Protein AF-A8U454-F1 (afdb_monomer_lite)

Sequence (208 aa):
MWKKLSIVLAIGISLIGCKADELEISMKTSDLLSVRNGGNEVAEFEAVFSMVGELDNESRALVDALENILLKYVYIDDFEIKTTDMGFEVTIEGEIPVIATGKSDAAYFISLEPSDVIDGTTQVQVKTGQKFEQMNSEMTALNFMLAPDAFHPTRFRLRGNNDIEVLAPAVQVDGRDYLMWRGRVGDRLSLSFSGGVYDRTGAGFFFR

Structure (mmCIF, N/CA/C/O backbone):
data_AF-A8U454-F1
#
_entry.id   AF-A8U454-F1
#
loop_
_atom_site.group_PDB
_atom_site.id
_atom_site.type_symbol
_atom_site.label_atom_id
_atom_site.label_alt_id
_atom_site.label_comp_id
_atom_site.label_asym_id
_atom_site.label_entity_id
_atom_site.label_seq_id
_atom_site.pdbx_PDB_ins_code
_atom_site.Cartn_x
_atom_site.Cartn_y
_atom_site.Cartn_z
_atom_site.occupancy
_atom_site.B_iso_or_equiv
_atom_site.auth_seq_id
_atom_site.auth_comp_id
_atom_site.auth_asym_id
_atom_site.auth_atom_id
_atom_site.pdbx_PDB_model_num
ATOM 1 N N . MET A 1 1 ? 2.271 -31.476 -53.058 1.00 35.16 1 MET A N 1
ATOM 2 C CA . MET A 1 1 ? 3.503 -30.716 -52.745 1.00 35.16 1 MET A CA 1
ATOM 3 C C . MET A 1 1 ? 3.189 -29.727 -51.642 1.00 35.16 1 MET A C 1
ATOM 5 O O . MET A 1 1 ? 2.536 -28.723 -51.875 1.00 35.16 1 MET A O 1
ATOM 9 N N . TRP A 1 2 ? 3.589 -30.085 -50.430 1.00 41.91 2 TRP A N 1
ATOM 10 C CA . TRP A 1 2 ? 3.396 -29.330 -49.198 1.00 41.91 2 TRP A CA 1
ATOM 11 C C . TRP A 1 2 ? 4.480 -28.249 -49.134 1.00 41.91 2 TRP A C 1
ATOM 13 O O . TRP A 1 2 ? 5.659 -28.597 -49.095 1.00 41.91 2 TRP A O 1
ATOM 23 N N . LYS A 1 3 ? 4.132 -26.958 -49.164 1.00 39.47 3 LYS A N 1
ATOM 24 C CA . LYS A 1 3 ? 5.091 -25.891 -48.838 1.00 39.47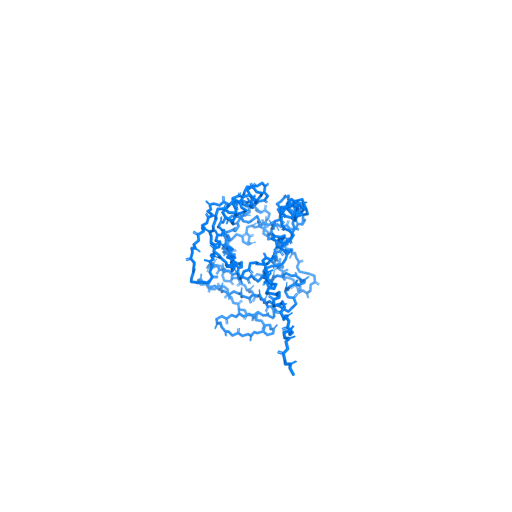 3 LYS A CA 1
ATOM 25 C C . LYS A 1 3 ? 4.434 -24.771 -48.029 1.00 39.47 3 LYS A C 1
ATOM 27 O O . LYS A 1 3 ? 3.793 -23.887 -48.574 1.00 39.47 3 LYS A O 1
ATOM 32 N N . LYS A 1 4 ? 4.706 -24.872 -46.724 1.00 41.69 4 LYS A N 1
ATOM 33 C CA . LYS A 1 4 ? 5.010 -23.804 -45.762 1.00 41.69 4 LYS A CA 1
ATOM 34 C C . LYS A 1 4 ? 3.899 -22.788 -45.483 1.00 41.69 4 LYS A C 1
ATOM 36 O O . LYS A 1 4 ? 3.925 -21.660 -45.956 1.00 41.69 4 LYS A O 1
ATOM 41 N N . LEU A 1 5 ? 2.994 -23.199 -44.596 1.00 43.94 5 LEU A N 1
ATOM 42 C CA . LEU A 1 5 ? 2.279 -22.291 -43.708 1.00 43.94 5 LEU A CA 1
ATOM 43 C C . LEU A 1 5 ? 3.309 -21.754 -42.695 1.00 43.94 5 LEU A C 1
ATOM 45 O O . LEU A 1 5 ? 3.678 -22.455 -41.754 1.00 43.94 5 LEU A O 1
ATOM 49 N N . SER A 1 6 ? 3.855 -20.563 -42.936 1.00 42.22 6 SER A N 1
ATOM 50 C CA . SER A 1 6 ? 4.676 -19.866 -41.943 1.00 42.22 6 SER A CA 1
ATOM 51 C C . SER A 1 6 ? 3.749 -19.338 -40.852 1.00 42.22 6 SER A C 1
ATOM 53 O O . SER A 1 6 ? 3.181 -18.258 -40.981 1.00 42.22 6 SER A O 1
ATOM 55 N N . ILE A 1 7 ? 3.560 -20.130 -39.797 1.00 43.00 7 ILE A N 1
ATOM 56 C CA . ILE A 1 7 ? 2.982 -19.658 -38.539 1.00 43.00 7 ILE A CA 1
ATOM 57 C C . ILE A 1 7 ? 4.050 -18.773 -37.897 1.00 43.00 7 ILE A C 1
ATOM 59 O O . ILE A 1 7 ? 5.014 -19.266 -37.316 1.00 43.00 7 ILE A O 1
ATOM 63 N N . VAL A 1 8 ? 3.911 -17.458 -38.060 1.00 44.69 8 VAL A N 1
ATOM 64 C CA . VAL A 1 8 ? 4.589 -16.487 -37.201 1.00 44.69 8 VAL A CA 1
ATOM 65 C C . VAL A 1 8 ? 3.899 -16.595 -35.846 1.00 44.69 8 VAL A C 1
ATOM 67 O O . VAL A 1 8 ? 2.817 -16.051 -35.642 1.00 44.69 8 VAL A O 1
ATOM 70 N N . LEU A 1 9 ? 4.486 -17.386 -34.949 1.00 42.56 9 LEU A N 1
ATOM 71 C CA . LEU A 1 9 ? 4.113 -17.408 -33.544 1.00 42.56 9 LEU A CA 1
ATOM 72 C C . LEU A 1 9 ? 4.600 -16.086 -32.943 1.00 42.56 9 LEU A C 1
ATOM 74 O O . LEU A 1 9 ? 5.742 -15.973 -32.508 1.00 42.56 9 LEU A O 1
ATOM 78 N N . ALA A 1 10 ? 3.750 -15.062 -32.988 1.00 45.66 10 ALA A N 1
ATOM 79 C CA . ALA A 1 10 ? 3.921 -13.881 -32.161 1.00 45.66 10 ALA A CA 1
ATOM 80 C C . ALA A 1 10 ? 3.696 -14.320 -30.709 1.00 45.66 10 ALA A C 1
ATOM 82 O O . ALA A 1 10 ? 2.563 -14.364 -30.231 1.00 45.66 10 ALA A O 1
ATOM 83 N N . ILE A 1 11 ? 4.773 -14.715 -30.029 1.00 42.34 11 ILE A N 1
ATOM 84 C CA . ILE A 1 11 ? 4.792 -14.784 -28.569 1.00 42.34 11 ILE A CA 1
ATOM 85 C C . ILE A 1 11 ? 4.723 -13.327 -28.115 1.00 42.34 11 ILE A C 1
ATOM 87 O O . ILE A 1 11 ? 5.737 -12.648 -27.987 1.00 42.34 11 ILE A O 1
ATOM 91 N N . GLY A 1 12 ? 3.501 -12.809 -27.993 1.00 43.03 12 GLY A N 1
ATOM 92 C CA . GLY A 1 12 ? 3.259 -11.556 -27.303 1.00 43.03 12 GLY A CA 1
ATOM 93 C C . GLY A 1 12 ? 3.664 -11.772 -25.856 1.00 43.03 12 GLY A C 1
ATOM 94 O O . GLY A 1 12 ? 2.991 -12.515 -25.139 1.00 43.03 12 GLY A O 1
ATOM 95 N N . ILE A 1 13 ? 4.783 -11.171 -25.456 1.00 43.84 13 ILE A N 1
ATOM 96 C CA . ILE A 1 13 ? 5.176 -11.061 -24.056 1.00 43.84 13 ILE A CA 1
ATOM 97 C C . ILE A 1 13 ? 4.044 -10.281 -23.388 1.00 43.84 13 ILE A C 1
ATOM 99 O O . ILE A 1 13 ? 3.936 -9.065 -23.512 1.00 43.84 13 ILE A O 1
ATOM 103 N N . SER A 1 14 ? 3.112 -11.007 -22.781 1.00 36.50 14 SER A N 1
ATOM 104 C CA . SER A 1 14 ? 2.010 -10.415 -22.038 1.00 36.50 14 SER A CA 1
ATOM 105 C C . SER A 1 14 ? 2.580 -10.078 -20.667 1.00 36.50 14 SER A C 1
ATOM 107 O O . SER A 1 14 ? 2.480 -10.883 -19.748 1.00 36.50 14 SER A O 1
ATOM 109 N N . LEU A 1 15 ? 3.286 -8.948 -20.560 1.00 43.59 15 LEU A N 1
ATOM 110 C CA . LEU A 1 15 ? 3.725 -8.419 -19.270 1.00 43.59 15 LEU A CA 1
ATOM 111 C C . LEU A 1 15 ? 2.466 -8.030 -18.495 1.00 43.59 15 LEU A C 1
ATOM 113 O O . LEU A 1 15 ? 1.769 -7.087 -18.864 1.00 43.59 15 LEU A O 1
ATOM 117 N N . ILE A 1 16 ? 2.167 -8.764 -17.426 1.00 50.41 16 ILE A N 1
ATOM 118 C CA . ILE A 1 16 ? 1.130 -8.421 -16.441 1.00 50.41 16 ILE A CA 1
ATOM 119 C C . ILE A 1 16 ? 1.740 -7.414 -15.437 1.00 50.41 16 ILE A C 1
ATOM 121 O O . ILE A 1 16 ? 1.576 -7.533 -14.234 1.00 50.41 16 ILE A O 1
ATOM 125 N N . GLY A 1 17 ? 2.512 -6.441 -15.936 1.00 53.44 17 GLY A N 1
ATOM 126 C CA . GLY A 1 17 ? 3.398 -5.589 -15.132 1.00 53.44 17 GLY A CA 1
ATOM 127 C C . GLY A 1 17 ? 2.736 -4.373 -14.481 1.00 53.44 17 GLY A C 1
ATOM 128 O O . GLY A 1 17 ? 3.414 -3.623 -13.791 1.00 53.44 17 GLY A O 1
ATOM 129 N N . CYS A 1 18 ? 1.431 -4.155 -14.679 1.00 71.62 18 CYS A N 1
ATOM 130 C CA . CYS A 1 18 ? 0.728 -3.014 -14.076 1.00 71.62 18 CYS A CA 1
ATOM 131 C C . CYS A 1 18 ? 0.531 -3.167 -12.560 1.00 71.62 18 CYS A C 1
ATOM 133 O O . CYS A 1 18 ? 0.380 -2.176 -11.843 1.00 71.62 18 CYS A O 1
ATOM 135 N N . LYS A 1 19 ? 0.524 -4.410 -12.063 1.00 82.88 19 LYS A N 1
ATOM 136 C CA . LYS A 1 19 ? 0.316 -4.731 -10.650 1.00 82.88 19 LYS A CA 1
ATOM 137 C C . LYS A 1 19 ? 1.569 -5.317 -10.038 1.00 82.88 19 LYS A C 1
ATOM 139 O O . LYS A 1 19 ? 2.311 -6.045 -10.686 1.00 82.88 19 LYS A O 1
ATOM 144 N N . ALA A 1 20 ? 1.717 -5.035 -8.752 1.00 86.81 20 ALA A N 1
ATOM 145 C CA . ALA A 1 20 ? 2.603 -5.813 -7.904 1.00 86.81 20 ALA A CA 1
ATOM 146 C C . ALA A 1 20 ? 2.027 -7.226 -7.778 1.00 86.81 20 ALA A C 1
ATOM 148 O O . ALA A 1 20 ? 0.801 -7.386 -7.708 1.00 86.81 20 ALA A O 1
ATOM 149 N N . ASP A 1 21 ? 2.897 -8.225 -7.705 1.00 90.44 21 ASP A N 1
ATOM 150 C CA . ASP A 1 21 ? 2.501 -9.578 -7.318 1.00 90.44 21 ASP A CA 1
ATOM 151 C C . ASP A 1 21 ? 1.950 -9.565 -5.887 1.00 90.44 21 ASP A C 1
ATOM 153 O O . ASP A 1 21 ? 0.933 -10.194 -5.585 1.00 90.44 21 ASP A O 1
ATOM 157 N N . GLU A 1 22 ? 2.591 -8.780 -5.021 1.00 91.06 22 GLU A N 1
ATOM 158 C CA . GLU A 1 22 ? 2.164 -8.517 -3.655 1.00 91.06 22 GLU A CA 1
ATOM 159 C C . GLU A 1 22 ? 2.628 -7.120 -3.218 1.00 91.06 22 GLU A C 1
ATOM 161 O O . GLU A 1 22 ? 3.778 -6.740 -3.427 1.00 91.06 22 GLU A O 1
ATOM 166 N N . LEU A 1 23 ? 1.717 -6.358 -2.611 1.00 96.69 23 LEU A N 1
ATOM 167 C CA . LEU A 1 23 ? 2.008 -5.164 -1.824 1.00 96.69 23 LEU A CA 1
ATOM 168 C C . LEU A 1 23 ? 1.782 -5.506 -0.355 1.00 96.69 23 LEU A C 1
ATOM 170 O O . LEU A 1 23 ? 0.647 -5.670 0.095 1.00 96.69 23 LEU A O 1
ATOM 174 N N . GLU A 1 24 ? 2.845 -5.604 0.418 1.00 98.38 24 GLU A N 1
ATOM 175 C CA . GLU A 1 24 ? 2.749 -5.753 1.855 1.00 98.38 24 GLU A CA 1
ATOM 176 C C . GLU A 1 24 ? 2.841 -4.398 2.552 1.00 98.38 24 GLU A C 1
ATOM 178 O O . GLU A 1 24 ? 3.673 -3.568 2.213 1.00 98.38 24 GLU A O 1
ATOM 183 N N . ILE A 1 25 ? 1.985 -4.179 3.548 1.00 98.25 25 ILE A N 1
ATOM 184 C CA . ILE A 1 25 ? 1.969 -2.966 4.363 1.00 98.25 25 ILE A CA 1
ATOM 185 C C . ILE A 1 25 ? 2.031 -3.369 5.831 1.00 98.25 25 ILE A C 1
ATOM 187 O O . ILE A 1 25 ? 1.129 -4.041 6.342 1.00 98.25 25 ILE A O 1
ATOM 191 N N . SER A 1 26 ? 3.067 -2.922 6.533 1.00 98.00 26 SER A N 1
ATOM 192 C CA . SER A 1 26 ? 3.256 -3.155 7.962 1.00 98.00 26 SER A CA 1
ATOM 193 C C . SER A 1 26 ? 2.809 -1.943 8.774 1.00 98.00 26 SER A C 1
ATOM 195 O O . SER A 1 26 ? 3.280 -0.829 8.574 1.00 98.00 26 SER A O 1
ATOM 197 N N . MET A 1 27 ? 1.900 -2.159 9.728 1.00 96.31 27 MET A N 1
ATOM 198 C CA . MET A 1 27 ? 1.357 -1.087 10.569 1.00 96.31 27 MET A CA 1
ATOM 199 C C . MET A 1 27 ? 1.300 -1.506 12.031 1.00 96.31 27 MET A C 1
ATOM 201 O O . MET A 1 27 ? 0.876 -2.624 12.353 1.00 96.31 27 MET A O 1
ATOM 205 N N . LYS A 1 28 ? 1.639 -0.591 12.944 1.00 95.62 28 LYS A N 1
ATOM 206 C CA . LYS A 1 28 ? 1.345 -0.802 14.362 1.00 95.62 28 LYS A CA 1
ATOM 207 C C . LYS A 1 28 ? -0.066 -0.324 14.668 1.00 95.62 28 LYS A C 1
ATOM 209 O O . LYS A 1 28 ? -0.526 0.709 14.186 1.00 95.62 28 LYS A O 1
ATOM 214 N N . THR A 1 29 ? -0.756 -1.034 15.552 1.00 95.25 29 THR A N 1
ATOM 215 C CA . THR A 1 29 ? -2.081 -0.604 16.014 1.00 95.25 29 THR A CA 1
ATOM 216 C C . THR A 1 29 ? -2.025 0.721 16.773 1.00 95.25 29 THR A C 1
ATOM 218 O O . THR A 1 29 ? -3.020 1.431 16.819 1.00 95.25 29 THR A O 1
ATOM 221 N N . SER A 1 30 ? -0.883 1.062 17.384 1.00 94.50 30 SER A N 1
ATOM 222 C CA . SER A 1 30 ? -0.654 2.381 17.991 1.00 94.50 30 SER A CA 1
ATOM 223 C C . SER A 1 30 ? -0.773 3.511 16.976 1.00 94.50 30 SER A C 1
ATOM 225 O O . SER A 1 30 ? -1.350 4.545 17.295 1.00 94.50 30 SER A O 1
ATOM 227 N N . ASP A 1 31 ? -0.290 3.288 15.759 1.00 95.12 31 ASP A N 1
ATOM 228 C CA . ASP A 1 31 ? -0.178 4.311 14.722 1.00 95.12 31 ASP A CA 1
ATOM 229 C C . ASP A 1 31 ? -1.568 4.571 14.126 1.00 95.12 31 ASP A C 1
ATOM 231 O O . ASP A 1 31 ? -1.990 5.714 13.979 1.00 95.12 31 ASP A O 1
ATOM 235 N N . LEU A 1 32 ? -2.364 3.509 13.941 1.00 94.94 32 LEU A N 1
ATOM 236 C CA . LEU A 1 32 ? -3.786 3.621 13.591 1.00 94.94 32 LEU A CA 1
ATOM 237 C C . LEU A 1 32 ? -4.569 4.470 14.606 1.00 94.94 32 LEU A C 1
ATOM 239 O O . LEU A 1 32 ? -5.388 5.310 14.229 1.00 94.94 32 LEU A O 1
ATOM 243 N N . LEU A 1 33 ? -4.323 4.255 15.902 1.00 94.19 33 LEU A N 1
ATOM 244 C CA . LEU A 1 33 ? -4.959 5.028 16.970 1.00 94.19 33 LEU A CA 1
ATOM 245 C C . LEU A 1 33 ? -4.442 6.471 17.013 1.00 94.19 33 LEU A C 1
ATOM 247 O O . LEU A 1 33 ? -5.237 7.382 17.234 1.00 94.19 33 LEU A O 1
ATOM 251 N N . SER A 1 34 ? -3.142 6.677 16.794 1.00 94.31 34 SER A N 1
ATOM 252 C CA . SER A 1 34 ? -2.503 7.996 16.709 1.00 94.31 34 SER A CA 1
ATOM 253 C C . SER A 1 34 ? -3.149 8.830 15.604 1.00 94.31 34 SER A C 1
ATOM 255 O O . SER A 1 34 ? -3.714 9.889 15.883 1.00 94.31 34 SER A O 1
ATOM 257 N N . VAL A 1 35 ? -3.198 8.300 14.378 1.00 94.56 35 VAL A N 1
ATOM 258 C CA . VAL A 1 35 ? -3.803 8.971 13.219 1.00 94.56 35 VAL A CA 1
ATOM 259 C C . VAL A 1 35 ? -5.288 9.235 13.440 1.00 94.56 35 VAL A C 1
ATOM 261 O O . VAL A 1 35 ? -5.745 10.357 13.226 1.00 94.56 35 VAL A O 1
ATOM 264 N N . ARG A 1 36 ? -6.048 8.263 13.966 1.00 91.50 36 ARG A N 1
ATOM 265 C CA . ARG A 1 36 ? -7.467 8.467 14.320 1.00 91.50 36 ARG A CA 1
ATOM 266 C C . ARG A 1 36 ? -7.675 9.646 15.284 1.00 91.50 36 ARG A C 1
ATOM 268 O O . ARG A 1 36 ? -8.726 10.279 15.247 1.00 91.50 36 ARG A O 1
ATOM 275 N N . ASN A 1 37 ? -6.682 9.952 16.118 1.00 90.94 37 ASN A N 1
ATOM 276 C CA . ASN A 1 37 ? -6.700 11.046 17.089 1.00 90.94 37 ASN A CA 1
ATOM 277 C C . ASN A 1 37 ? -6.009 12.333 16.588 1.00 90.94 37 ASN A C 1
ATOM 279 O O . ASN A 1 37 ? -5.760 13.236 17.387 1.00 90.94 37 ASN A O 1
ATOM 283 N N . GLY A 1 38 ? -5.711 12.438 15.289 1.00 89.62 38 GLY A N 1
ATOM 284 C CA . GLY A 1 38 ? -5.101 13.623 14.674 1.00 89.62 38 GLY A CA 1
ATOM 285 C C . GLY A 1 38 ? -3.570 13.614 14.628 1.00 89.62 38 GLY A C 1
ATOM 286 O O . GLY A 1 38 ? -2.969 14.660 14.388 1.00 89.62 38 GLY A O 1
ATOM 287 N N . GLY A 1 39 ? -2.939 12.465 14.878 1.00 90.06 39 GLY A N 1
ATOM 288 C CA . GLY A 1 39 ? -1.515 12.249 14.630 1.00 90.06 39 GLY A CA 1
ATOM 289 C C . GLY A 1 39 ? -1.180 12.139 13.139 1.00 90.06 39 GLY A C 1
ATOM 290 O O . GLY A 1 39 ? -2.069 12.033 12.293 1.00 90.06 39 GLY A O 1
ATOM 291 N N . ASN A 1 40 ? 0.117 12.138 12.831 1.00 88.69 40 ASN A N 1
ATOM 292 C CA . ASN A 1 40 ? 0.646 11.887 11.492 1.00 88.69 40 ASN A CA 1
ATOM 293 C C . ASN A 1 40 ? 1.611 10.715 11.588 1.00 88.69 40 ASN A C 1
ATOM 295 O O . ASN A 1 40 ? 2.569 10.792 12.352 1.00 88.69 40 ASN A O 1
ATOM 299 N N . GLU A 1 41 ? 1.359 9.662 10.822 1.00 96.06 41 GLU A N 1
ATOM 300 C CA . GLU A 1 41 ? 2.172 8.451 10.843 1.00 96.06 41 GLU A CA 1
ATOM 301 C C . GLU A 1 41 ? 2.464 8.000 9.412 1.00 96.06 41 GLU A C 1
ATOM 303 O O . GLU A 1 41 ? 1.795 8.400 8.451 1.00 96.06 41 GLU A O 1
ATOM 308 N N . VAL A 1 42 ? 3.458 7.136 9.285 1.00 96.38 42 VAL A N 1
ATOM 309 C CA . VAL A 1 42 ? 3.808 6.430 8.054 1.00 96.38 42 VAL A CA 1
ATOM 310 C C . VAL A 1 42 ? 3.745 4.931 8.324 1.00 96.38 42 VAL A C 1
ATOM 312 O O . VAL A 1 42 ? 3.878 4.490 9.465 1.00 96.38 42 VAL A O 1
ATOM 315 N N . ALA A 1 43 ? 3.489 4.150 7.285 1.00 97.38 43 ALA A N 1
ATOM 316 C CA . ALA A 1 43 ? 3.569 2.700 7.330 1.00 97.38 43 ALA A CA 1
ATOM 317 C C . ALA A 1 43 ? 4.695 2.233 6.412 1.00 97.38 43 ALA A C 1
ATOM 319 O O . ALA A 1 43 ? 4.868 2.779 5.326 1.00 97.38 43 ALA A O 1
ATOM 320 N N . GLU A 1 44 ? 5.416 1.205 6.838 1.00 98.19 44 GLU A N 1
ATOM 321 C CA . GLU A 1 44 ? 6.397 0.528 5.992 1.00 98.19 44 GLU A CA 1
ATOM 322 C C . GLU A 1 44 ? 5.646 -0.292 4.937 1.00 98.19 44 GLU A C 1
ATOM 324 O O . GLU A 1 44 ? 4.653 -0.964 5.258 1.00 98.19 44 GLU A O 1
ATOM 329 N N . PHE A 1 45 ? 6.112 -0.260 3.693 1.00 98.19 45 PHE A N 1
ATOM 330 C CA . PHE A 1 45 ? 5.619 -1.126 2.633 1.00 98.19 45 PHE A CA 1
ATOM 331 C C . PHE A 1 45 ? 6.760 -1.866 1.936 1.00 98.19 45 PHE A C 1
ATOM 333 O O . PHE A 1 45 ? 7.879 -1.371 1.858 1.00 98.19 45 PHE A O 1
ATOM 340 N N . GLU A 1 46 ? 6.427 -3.035 1.399 1.00 98.50 46 GLU A N 1
ATOM 341 C CA . GLU A 1 46 ? 7.267 -3.835 0.509 1.00 98.50 46 GLU A CA 1
ATOM 342 C C . GLU A 1 46 ? 6.404 -4.219 -0.696 1.00 98.50 46 GLU A C 1
ATOM 344 O O . GLU A 1 46 ? 5.307 -4.760 -0.534 1.00 98.50 46 GLU A O 1
ATOM 349 N N . ALA A 1 47 ? 6.852 -3.900 -1.906 1.00 96.38 47 ALA A N 1
ATOM 350 C CA . ALA A 1 47 ? 6.152 -4.229 -3.140 1.00 96.38 47 ALA A CA 1
ATOM 351 C C . ALA A 1 47 ? 7.048 -5.068 -4.047 1.00 96.38 47 ALA A C 1
ATOM 353 O O . ALA A 1 47 ? 8.168 -4.665 -4.355 1.00 96.38 47 ALA A O 1
ATOM 354 N N . VAL A 1 48 ? 6.529 -6.206 -4.505 1.00 94.69 48 VAL A N 1
ATOM 355 C CA . VAL A 1 48 ? 7.265 -7.154 -5.349 1.00 94.69 48 VAL A CA 1
ATOM 356 C C . VAL A 1 48 ? 6.660 -7.197 -6.747 1.00 94.69 48 VAL A C 1
ATOM 358 O O . VAL A 1 48 ? 5.444 -7.336 -6.903 1.00 94.69 48 VAL A O 1
ATOM 361 N N . PHE A 1 49 ? 7.513 -7.094 -7.766 1.00 91.62 49 PHE A N 1
ATOM 362 C CA . PHE A 1 49 ? 7.138 -7.157 -9.176 1.00 91.62 49 PHE A CA 1
ATOM 363 C C . PHE A 1 49 ? 7.993 -8.183 -9.920 1.00 91.62 49 PHE A C 1
ATOM 365 O O . PHE A 1 49 ? 9.207 -8.018 -10.048 1.00 91.62 49 PHE A O 1
ATOM 372 N N . SER A 1 50 ? 7.355 -9.204 -10.484 1.00 89.81 50 SER A N 1
ATOM 373 C CA . SER A 1 50 ? 8.009 -10.195 -11.336 1.00 89.81 50 SER A CA 1
ATOM 374 C C . SER A 1 50 ? 7.954 -9.793 -12.806 1.00 89.81 50 SER A C 1
ATOM 376 O O . SER A 1 50 ? 6.886 -9.590 -13.388 1.00 89.81 50 SER A O 1
ATOM 378 N N . MET A 1 51 ? 9.117 -9.767 -13.450 1.00 86.19 51 MET A N 1
ATOM 379 C CA . MET A 1 51 ? 9.260 -9.565 -14.887 1.00 86.19 51 MET A CA 1
ATOM 380 C C . MET A 1 51 ? 9.811 -10.824 -15.556 1.00 86.19 51 MET A C 1
ATOM 382 O O . MET A 1 51 ? 10.782 -11.432 -15.105 1.00 86.19 51 MET A O 1
ATOM 386 N N . VAL A 1 52 ? 9.182 -11.215 -16.665 1.00 85.25 52 VAL A N 1
ATOM 387 C CA . VAL A 1 52 ? 9.651 -12.318 -17.512 1.00 85.25 52 VAL A CA 1
ATOM 388 C C . VAL A 1 52 ? 10.620 -11.769 -18.551 1.00 85.25 52 VAL A C 1
ATOM 390 O O . VAL A 1 52 ? 10.309 -10.786 -19.222 1.00 85.25 52 VAL A O 1
ATOM 393 N N . GLY A 1 53 ? 11.749 -12.449 -18.740 1.00 84.31 53 GLY A N 1
ATOM 394 C CA . GLY A 1 53 ? 12.785 -12.053 -19.697 1.00 84.31 53 GLY A CA 1
ATOM 395 C C . GLY A 1 53 ? 14.121 -11.733 -19.033 1.00 84.31 53 GLY A C 1
ATOM 396 O O . GLY A 1 53 ? 14.218 -11.588 -17.819 1.00 84.31 53 GLY A O 1
ATOM 397 N N . GLU A 1 54 ? 15.181 -11.677 -19.834 1.00 85.62 54 GLU A N 1
ATOM 398 C CA . GLU A 1 54 ? 16.536 -11.473 -19.323 1.00 85.62 54 GLU A CA 1
ATOM 399 C C . GLU A 1 54 ? 16.761 -10.027 -18.867 1.00 85.62 54 GLU A C 1
ATOM 401 O O . GLU A 1 54 ? 16.350 -9.077 -19.528 1.00 85.62 54 GLU A O 1
ATOM 406 N N . LEU A 1 55 ? 17.487 -9.859 -17.759 1.00 87.69 55 LEU A N 1
ATOM 407 C CA . LEU A 1 55 ? 17.926 -8.550 -17.281 1.00 87.69 55 LEU A CA 1
ATOM 408 C C . LEU A 1 55 ? 19.174 -8.080 -18.053 1.00 87.69 55 LEU A C 1
ATOM 410 O O . LEU A 1 55 ? 20.301 -8.068 -17.535 1.00 87.69 55 LEU A O 1
ATOM 414 N N . ASP A 1 56 ? 18.955 -7.731 -19.316 1.00 88.69 56 ASP A N 1
ATOM 415 C CA . ASP A 1 56 ? 19.951 -7.177 -20.227 1.00 88.69 56 ASP A CA 1
ATOM 416 C C . ASP A 1 56 ? 20.122 -5.654 -20.058 1.00 88.69 56 ASP A C 1
ATOM 418 O O . ASP A 1 56 ? 19.575 -5.036 -19.144 1.00 88.69 56 ASP A O 1
ATOM 422 N N . ASN A 1 57 ? 20.933 -5.026 -20.913 1.00 91.44 57 ASN A N 1
ATOM 423 C CA . ASN A 1 57 ? 21.217 -3.592 -20.803 1.00 91.44 57 ASN A CA 1
ATOM 424 C C . ASN A 1 57 ? 19.977 -2.713 -21.035 1.00 91.44 57 ASN A C 1
ATOM 426 O O . ASN A 1 57 ? 19.882 -1.642 -20.441 1.00 91.44 57 ASN A O 1
ATOM 430 N N . GLU A 1 58 ? 19.052 -3.142 -21.897 1.00 88.12 58 GLU A N 1
ATOM 431 C CA . GLU A 1 58 ? 17.825 -2.395 -22.195 1.00 88.12 58 GLU A CA 1
ATOM 432 C C . GLU A 1 58 ? 16.857 -2.471 -21.013 1.00 88.12 58 GLU A C 1
ATOM 434 O O . GLU A 1 58 ? 16.381 -1.443 -20.530 1.00 88.12 58 GLU A O 1
ATOM 439 N N . SER A 1 59 ? 16.652 -3.677 -20.482 1.00 87.88 59 SER A N 1
ATOM 440 C CA . SER A 1 59 ? 15.784 -3.922 -19.330 1.00 87.88 59 SER A CA 1
ATOM 441 C C . SER A 1 59 ? 16.309 -3.231 -18.071 1.00 87.88 59 SER A C 1
ATOM 443 O O . SER A 1 59 ? 15.529 -2.654 -17.320 1.00 87.88 59 SER A O 1
ATOM 445 N N . ARG A 1 60 ? 17.633 -3.199 -17.866 1.00 90.38 60 ARG A N 1
ATOM 446 C CA . ARG A 1 60 ? 18.253 -2.428 -16.773 1.00 90.38 60 ARG A CA 1
ATOM 447 C C . ARG A 1 60 ? 18.000 -0.934 -16.910 1.00 90.38 60 ARG A C 1
ATOM 449 O O . ARG A 1 60 ? 17.525 -0.323 -15.966 1.00 90.38 60 ARG A O 1
ATOM 456 N N . ALA A 1 61 ? 18.237 -0.362 -18.091 1.00 91.25 61 ALA A N 1
ATOM 457 C CA . ALA A 1 61 ? 17.998 1.062 -18.320 1.00 91.25 61 ALA A CA 1
ATOM 458 C C . ALA A 1 61 ? 16.523 1.449 -18.109 1.00 91.25 61 ALA A C 1
ATOM 460 O O . ALA A 1 61 ? 16.227 2.543 -17.629 1.00 91.25 61 ALA A O 1
ATOM 461 N N . LEU A 1 62 ? 15.598 0.552 -18.457 1.00 88.81 62 LEU A N 1
ATOM 462 C CA . LEU A 1 62 ? 14.169 0.726 -18.216 1.00 88.81 62 LEU A CA 1
ATOM 463 C C . LEU A 1 62 ? 13.831 0.707 -16.719 1.00 88.81 62 LEU A C 1
ATOM 465 O O . LEU A 1 62 ? 13.077 1.565 -16.263 1.00 88.81 62 LEU A O 1
ATOM 469 N N . VAL A 1 63 ? 14.399 -0.233 -15.960 1.00 90.50 63 VAL A N 1
ATOM 470 C CA . VAL A 1 63 ? 14.214 -0.319 -14.503 1.00 90.50 63 VAL A CA 1
ATOM 471 C C . VAL A 1 63 ? 14.809 0.903 -13.798 1.00 90.50 63 VAL A C 1
ATOM 473 O O . VAL A 1 63 ? 14.112 1.525 -13.001 1.00 90.50 63 VAL A O 1
ATOM 476 N N . ASP A 1 64 ? 16.018 1.330 -14.171 1.00 92.62 64 ASP A N 1
ATOM 477 C CA . ASP A 1 64 ? 16.645 2.546 -13.636 1.00 92.62 64 ASP A CA 1
ATOM 478 C C . ASP A 1 64 ? 15.768 3.784 -13.909 1.00 92.62 64 ASP A C 1
ATOM 480 O O . ASP A 1 64 ? 15.611 4.676 -13.072 1.00 92.62 64 ASP A O 1
ATOM 484 N N . ALA A 1 65 ? 15.163 3.871 -15.098 1.00 92.88 65 ALA A N 1
ATOM 485 C CA . ALA A 1 65 ? 14.257 4.965 -15.436 1.00 92.88 65 ALA A CA 1
ATOM 486 C C . ALA A 1 65 ? 12.958 4.927 -14.608 1.00 92.88 65 ALA A C 1
ATOM 488 O O . ALA A 1 65 ? 12.474 5.988 -14.206 1.00 92.88 65 ALA A O 1
ATOM 489 N N . LEU A 1 66 ? 12.413 3.739 -14.321 1.00 90.81 66 LEU A N 1
ATOM 490 C CA . LEU A 1 66 ? 11.249 3.576 -13.443 1.00 90.81 66 LEU A CA 1
ATOM 491 C C . LEU A 1 66 ? 11.554 3.998 -12.005 1.00 90.81 66 LEU A C 1
ATOM 493 O O . LEU A 1 66 ? 10.778 4.760 -11.429 1.00 90.81 66 LEU A O 1
ATOM 497 N N . GLU A 1 67 ? 12.683 3.556 -11.453 1.00 93.88 67 GLU A N 1
ATOM 498 C CA . GLU A 1 67 ? 13.140 3.936 -10.113 1.00 93.88 67 GLU A CA 1
ATOM 499 C C . GLU A 1 67 ? 13.230 5.466 -9.985 1.00 93.88 67 GLU A C 1
ATOM 501 O O . GLU A 1 67 ? 12.654 6.068 -9.077 1.00 93.88 67 GLU A O 1
ATOM 506 N N . ASN A 1 68 ? 13.847 6.126 -10.969 1.00 95.19 68 ASN A N 1
ATOM 507 C CA . ASN A 1 68 ? 13.963 7.585 -11.001 1.00 95.19 68 ASN A CA 1
ATOM 508 C C . ASN A 1 68 ? 12.612 8.314 -11.060 1.00 95.19 68 ASN A C 1
ATOM 510 O O . ASN A 1 68 ? 12.500 9.441 -10.573 1.00 95.19 68 ASN A O 1
ATOM 514 N N . ILE A 1 69 ? 11.590 7.721 -11.686 1.00 94.00 69 ILE A N 1
ATOM 515 C CA . ILE A 1 69 ? 10.231 8.274 -11.663 1.00 94.00 69 ILE A CA 1
ATOM 516 C C . ILE A 1 69 ? 9.624 8.063 -10.276 1.00 94.00 69 ILE A C 1
ATOM 518 O O . ILE A 1 69 ? 9.141 9.026 -9.681 1.00 94.00 69 ILE A O 1
ATOM 522 N N . LEU A 1 70 ? 9.686 6.843 -9.738 1.00 93.19 70 LEU A N 1
ATOM 523 C CA . LEU A 1 70 ? 9.125 6.496 -8.433 1.00 93.19 70 LEU A CA 1
ATOM 524 C C . LEU A 1 70 ? 9.649 7.388 -7.305 1.00 93.19 70 LEU A C 1
ATOM 526 O O . LEU A 1 70 ? 8.843 7.904 -6.532 1.00 93.19 70 LEU A O 1
ATOM 530 N N . LEU A 1 71 ? 10.959 7.650 -7.264 1.00 95.00 71 LEU A N 1
ATOM 531 C CA . LEU A 1 71 ? 11.609 8.490 -6.248 1.00 95.00 71 LEU A CA 1
ATOM 532 C C . LEU A 1 71 ? 11.054 9.927 -6.170 1.00 95.00 71 LEU A C 1
ATOM 534 O O . LEU A 1 71 ? 11.252 10.623 -5.176 1.00 95.00 71 LEU A O 1
ATOM 538 N N . LYS A 1 72 ? 10.337 10.405 -7.198 1.00 94.75 72 LYS A N 1
ATOM 539 C CA . LYS A 1 72 ? 9.667 11.721 -7.181 1.00 94.75 72 LYS A CA 1
ATOM 540 C C . LYS A 1 72 ? 8.317 11.702 -6.454 1.00 94.75 72 LYS A C 1
ATOM 542 O O . LYS A 1 72 ? 7.785 12.764 -6.107 1.00 94.75 72 LYS A O 1
ATOM 547 N N . TYR A 1 73 ? 7.725 10.521 -6.297 1.00 94.19 73 TYR A N 1
ATOM 548 C CA . TYR A 1 73 ? 6.306 10.336 -5.990 1.00 94.19 73 TYR A CA 1
ATOM 549 C C . TYR A 1 73 ? 6.033 9.415 -4.798 1.00 94.19 73 TYR A C 1
ATOM 551 O O . TYR A 1 73 ? 4.968 9.532 -4.181 1.00 94.19 73 TYR A O 1
ATOM 559 N N . VAL A 1 74 ? 6.982 8.537 -4.479 1.00 93.69 74 VAL A N 1
ATOM 560 C CA . VAL A 1 74 ? 6.942 7.547 -3.403 1.00 93.69 74 VAL A CA 1
ATOM 561 C C . VAL A 1 74 ? 8.222 7.681 -2.577 1.00 93.69 74 VAL A C 1
ATOM 563 O O . VAL A 1 74 ? 9.293 7.930 -3.131 1.00 93.69 74 VAL A O 1
ATOM 566 N N . TYR A 1 75 ? 8.111 7.542 -1.256 1.00 94.75 75 TYR A N 1
ATOM 567 C CA . TYR A 1 75 ? 9.273 7.466 -0.375 1.00 94.75 75 TYR A CA 1
ATOM 568 C C . TYR A 1 75 ? 9.823 6.043 -0.438 1.00 94.75 75 TYR A C 1
ATOM 570 O O . TYR A 1 75 ? 9.147 5.118 0.003 1.00 94.75 75 TYR A O 1
ATOM 578 N N . ILE A 1 76 ? 10.997 5.882 -1.044 1.00 96.31 76 ILE A N 1
ATOM 579 C CA . ILE A 1 76 ? 11.663 4.591 -1.239 1.00 96.31 76 ILE A CA 1
ATOM 580 C C . ILE A 1 76 ? 12.942 4.586 -0.413 1.00 96.31 76 ILE A C 1
ATOM 582 O O . ILE A 1 76 ? 13.749 5.513 -0.526 1.00 96.31 76 ILE A O 1
ATOM 586 N N . ASP A 1 77 ? 13.100 3.536 0.383 1.00 96.62 77 ASP A N 1
ATOM 587 C CA . ASP A 1 77 ? 14.286 3.275 1.194 1.00 96.62 77 ASP A CA 1
ATOM 588 C C . ASP A 1 77 ? 15.229 2.291 0.499 1.00 96.62 77 ASP A C 1
ATOM 590 O O . ASP A 1 77 ? 16.447 2.472 0.560 1.00 96.62 77 ASP A O 1
ATOM 594 N N . ASP A 1 78 ? 14.674 1.287 -0.189 1.00 97.44 78 ASP A N 1
ATOM 595 C CA . ASP A 1 78 ? 15.443 0.303 -0.947 1.00 97.44 78 ASP A CA 1
ATOM 596 C C . ASP A 1 78 ? 14.754 -0.088 -2.259 1.00 97.44 78 ASP A C 1
ATOM 598 O O . ASP A 1 78 ? 13.525 -0.137 -2.369 1.00 97.44 78 ASP A O 1
ATOM 602 N N . PHE A 1 79 ? 15.579 -0.365 -3.265 1.00 96.06 79 PHE A N 1
ATOM 603 C CA . PHE A 1 79 ? 15.160 -0.810 -4.586 1.00 96.06 79 PHE A CA 1
ATOM 604 C C . PHE A 1 79 ? 16.089 -1.944 -5.029 1.00 96.06 79 PHE A C 1
ATOM 606 O O . PHE A 1 79 ? 17.202 -1.721 -5.514 1.00 96.06 79 PHE A O 1
ATOM 613 N N . GLU A 1 80 ? 15.639 -3.184 -4.848 1.00 96.06 80 GLU A N 1
ATOM 614 C CA . GLU A 1 80 ? 16.426 -4.378 -5.146 1.00 96.06 80 GLU A CA 1
ATOM 615 C C . GLU A 1 80 ? 15.993 -5.001 -6.475 1.00 96.06 80 GLU A C 1
ATOM 617 O O . GLU A 1 80 ? 14.806 -5.156 -6.761 1.00 96.06 80 GLU A O 1
ATOM 622 N N . ILE A 1 81 ? 16.973 -5.423 -7.281 1.00 94.69 81 ILE A N 1
ATOM 623 C CA . ILE A 1 81 ? 16.737 -6.215 -8.488 1.00 94.69 81 ILE A CA 1
ATOM 624 C C . ILE A 1 81 ? 17.416 -7.571 -8.342 1.00 94.69 81 ILE A C 1
ATOM 626 O O . ILE A 1 81 ? 18.640 -7.662 -8.204 1.00 94.69 81 ILE A O 1
ATOM 630 N N . LYS A 1 82 ? 16.637 -8.641 -8.487 1.00 93.69 82 LYS A N 1
ATOM 631 C CA . LYS A 1 82 ? 17.114 -10.015 -8.352 1.00 93.69 82 LYS A CA 1
ATOM 632 C C . LYS A 1 82 ? 16.801 -10.839 -9.591 1.00 93.69 82 LYS A C 1
ATOM 634 O O . LYS A 1 82 ? 15.656 -10.967 -10.002 1.00 93.69 82 LYS A O 1
ATOM 639 N N . THR A 1 83 ? 17.817 -11.456 -10.189 1.00 92.44 83 THR A N 1
ATOM 640 C CA . THR A 1 83 ? 17.611 -12.393 -11.306 1.00 92.44 83 THR A CA 1
ATOM 641 C C . THR A 1 83 ? 16.991 -13.699 -10.808 1.00 92.44 83 THR A C 1
ATOM 643 O O . THR A 1 83 ? 17.394 -14.237 -9.776 1.00 92.44 83 THR A O 1
ATOM 646 N N . THR A 1 84 ? 16.032 -14.222 -11.565 1.00 90.81 84 THR A N 1
ATOM 647 C CA . THR A 1 84 ? 15.354 -15.497 -11.321 1.00 90.81 84 THR A CA 1
ATOM 648 C C . THR A 1 84 ? 15.496 -16.403 -12.545 1.00 90.81 84 THR A C 1
ATOM 650 O O . THR A 1 84 ? 15.890 -15.957 -13.621 1.00 90.81 84 THR A O 1
ATOM 653 N N . ASP A 1 85 ? 15.145 -17.683 -12.414 1.00 87.62 85 ASP A N 1
ATOM 654 C CA . ASP A 1 85 ? 15.220 -18.636 -13.534 1.00 87.62 85 ASP A CA 1
ATOM 655 C C . ASP A 1 85 ? 14.305 -18.255 -14.717 1.00 87.62 85 ASP A C 1
ATOM 657 O O . ASP A 1 85 ? 14.528 -18.700 -15.842 1.00 87.62 85 ASP A O 1
ATOM 661 N N . MET A 1 86 ? 13.263 -17.454 -14.468 1.00 84.88 86 MET A N 1
ATOM 662 C CA . MET A 1 86 ? 12.267 -17.045 -15.469 1.00 84.88 86 MET A CA 1
ATOM 663 C C . MET A 1 86 ? 12.375 -15.569 -15.878 1.00 84.88 86 MET A C 1
ATOM 665 O O . MET A 1 86 ? 11.674 -15.136 -16.796 1.00 84.88 86 MET A O 1
ATOM 669 N N . GLY A 1 87 ? 13.253 -14.803 -15.231 1.00 90.69 87 GLY A N 1
ATOM 670 C CA . GLY A 1 87 ? 13.516 -13.412 -15.562 1.00 90.69 87 GLY A CA 1
ATOM 671 C C . GLY A 1 87 ? 14.148 -12.653 -14.406 1.00 90.69 87 GLY A C 1
ATOM 672 O O . GLY A 1 87 ? 15.262 -12.972 -13.988 1.00 90.69 87 GLY A O 1
ATOM 673 N N . PHE A 1 88 ? 13.463 -11.645 -13.878 1.00 90.62 88 PHE A N 1
ATOM 674 C CA . PHE A 1 88 ? 13.934 -10.906 -12.711 1.00 90.62 88 PHE A CA 1
ATOM 675 C C . PHE A 1 88 ? 12.779 -10.371 -11.868 1.00 90.62 88 PHE A C 1
ATOM 677 O O . PHE A 1 88 ? 11.662 -10.200 -12.344 1.00 90.62 88 PHE A O 1
ATOM 684 N N . GLU A 1 89 ? 13.067 -10.138 -10.600 1.00 92.19 89 GLU A N 1
ATOM 685 C CA . GLU A 1 89 ? 12.170 -9.576 -9.602 1.00 92.19 89 GLU A CA 1
ATOM 686 C C . GLU A 1 89 ? 12.692 -8.198 -9.202 1.00 92.19 89 GLU A C 1
ATOM 688 O O . GLU A 1 89 ? 13.908 -7.998 -9.103 1.00 92.19 89 GLU A O 1
ATOM 693 N N . VAL A 1 90 ? 11.773 -7.258 -9.016 1.00 92.88 90 VAL A N 1
ATOM 694 C CA . VAL A 1 90 ? 12.039 -5.941 -8.446 1.00 92.88 90 VAL A CA 1
ATOM 695 C C . VAL A 1 90 ? 11.302 -5.850 -7.118 1.00 92.88 90 VAL A C 1
ATOM 697 O O . VAL A 1 90 ? 10.078 -5.992 -7.091 1.00 92.88 90 VAL A O 1
ATOM 700 N N . THR A 1 91 ? 12.044 -5.587 -6.048 1.00 96.06 91 THR A N 1
ATOM 701 C CA . THR A 1 91 ? 11.505 -5.360 -4.706 1.00 96.06 91 THR A CA 1
ATOM 702 C C . THR A 1 91 ? 11.706 -3.901 -4.338 1.00 96.06 91 THR A C 1
ATOM 704 O O . THR A 1 91 ? 12.812 -3.375 -4.439 1.00 96.06 91 THR A O 1
ATOM 707 N N . ILE A 1 92 ? 10.622 -3.243 -3.940 1.00 96.44 92 ILE A N 1
ATOM 708 C CA . ILE A 1 92 ? 10.614 -1.834 -3.554 1.00 96.44 92 ILE A CA 1
ATOM 709 C C . ILE A 1 92 ? 10.173 -1.756 -2.103 1.00 96.44 92 ILE A C 1
ATOM 711 O O . ILE A 1 92 ? 9.033 -2.104 -1.790 1.00 96.44 92 ILE A O 1
ATOM 715 N N . GLU A 1 93 ? 11.054 -1.265 -1.243 1.00 98.31 93 GLU A N 1
ATOM 716 C CA . GLU A 1 93 ? 10.764 -1.012 0.164 1.00 98.31 93 GLU A CA 1
ATOM 717 C C . GLU A 1 93 ? 10.712 0.491 0.428 1.00 98.31 93 GLU A C 1
ATOM 719 O O . GLU A 1 93 ? 11.466 1.276 -0.156 1.00 98.31 93 GLU A O 1
ATOM 724 N N . GLY A 1 94 ? 9.817 0.914 1.315 1.00 97.81 94 GLY A N 1
ATOM 725 C CA . GLY A 1 94 ? 9.741 2.314 1.704 1.00 97.81 94 GLY A CA 1
ATOM 726 C C . GLY A 1 94 ? 8.578 2.639 2.622 1.00 97.81 94 GLY A C 1
ATOM 727 O O . GLY A 1 94 ? 8.031 1.778 3.313 1.00 97.81 94 GLY A O 1
ATOM 728 N N . GLU A 1 95 ? 8.162 3.903 2.591 1.00 97.56 95 GLU A N 1
ATOM 729 C CA . GLU A 1 95 ? 7.135 4.437 3.479 1.00 97.56 95 GLU A CA 1
ATOM 730 C C . GLU A 1 95 ? 5.921 4.987 2.716 1.00 97.56 95 GLU A C 1
ATOM 732 O O . GLU A 1 95 ? 6.024 5.732 1.737 1.00 97.56 95 GLU A O 1
ATOM 737 N N . ILE A 1 96 ? 4.727 4.656 3.211 1.00 95.88 96 ILE A N 1
ATOM 738 C CA . ILE A 1 96 ? 3.448 5.168 2.720 1.00 95.88 96 ILE A CA 1
ATOM 739 C C . ILE A 1 96 ? 2.760 5.995 3.821 1.00 95.88 96 ILE A C 1
ATOM 741 O O . ILE A 1 96 ? 2.599 5.518 4.947 1.00 95.88 96 ILE A O 1
ATOM 745 N N . PRO A 1 97 ? 2.324 7.239 3.544 1.00 96.12 97 PRO A N 1
ATOM 746 C CA . PRO A 1 97 ? 1.696 8.076 4.561 1.00 96.12 97 PRO A CA 1
ATOM 747 C C . PRO A 1 97 ? 0.337 7.523 4.996 1.00 96.12 97 PRO A C 1
ATOM 749 O O . PRO A 1 97 ? -0.461 7.070 4.170 1.00 96.12 97 PRO A O 1
ATOM 752 N N . VAL A 1 98 ? 0.048 7.632 6.293 1.00 96.50 98 VAL A N 1
ATOM 753 C CA . VAL A 1 98 ? -1.220 7.240 6.915 1.00 96.50 98 VAL A CA 1
ATOM 754 C C . VAL A 1 98 ? -1.955 8.501 7.355 1.00 96.50 98 VAL A C 1
ATOM 756 O O . VAL A 1 98 ? -1.484 9.234 8.222 1.00 96.50 98 VAL A O 1
ATOM 759 N N . ILE A 1 99 ? -3.107 8.780 6.745 1.00 93.50 99 ILE A N 1
ATOM 760 C CA . ILE A 1 99 ? -3.791 10.071 6.894 1.00 93.50 99 ILE A CA 1
ATOM 761 C C . ILE A 1 99 ? -5.228 9.872 7.361 1.00 93.50 99 ILE A C 1
ATOM 763 O O . ILE A 1 99 ? -5.989 9.085 6.791 1.00 93.50 99 ILE A O 1
ATOM 767 N N . ALA A 1 100 ? -5.612 10.645 8.377 1.00 87.00 100 ALA A N 1
ATOM 768 C CA . ALA A 1 100 ? -6.993 10.761 8.811 1.00 87.00 100 ALA A CA 1
ATOM 769 C C . ALA A 1 100 ? -7.751 11.719 7.891 1.00 87.00 100 ALA A C 1
ATOM 771 O O . ALA A 1 100 ? -7.567 12.930 7.982 1.00 87.00 100 ALA A O 1
ATOM 772 N N . THR A 1 101 ? -8.659 11.178 7.074 1.00 77.25 101 THR A N 1
ATOM 773 C CA . THR A 1 101 ? -9.560 11.915 6.165 1.00 77.25 101 THR A CA 1
ATOM 774 C C . THR A 1 101 ? -8.873 12.827 5.125 1.00 77.25 101 THR A C 1
ATOM 776 O O . THR A 1 101 ? -7.815 13.407 5.341 1.00 77.25 101 THR A O 1
ATOM 779 N N . GLY A 1 102 ? -9.498 13.008 3.959 1.00 78.81 102 GLY A N 1
ATOM 780 C CA . GLY A 1 102 ? -9.027 13.971 2.954 1.00 78.81 102 GLY A CA 1
ATOM 781 C C . GLY A 1 102 ? -8.082 13.383 1.903 1.00 78.81 102 GLY A C 1
ATOM 782 O O . GLY A 1 102 ? -8.168 12.206 1.558 1.00 78.81 102 GLY A O 1
ATOM 783 N N . LYS A 1 103 ? -7.243 14.239 1.308 1.00 78.81 103 LYS A N 1
ATOM 784 C CA . LYS A 1 103 ? -6.370 13.890 0.176 1.00 78.81 103 LYS A CA 1
ATOM 785 C C . LYS A 1 103 ? -4.904 13.973 0.581 1.00 78.81 103 LYS A C 1
ATOM 787 O O . LYS A 1 103 ? -4.506 14.939 1.220 1.00 78.81 103 LYS A O 1
ATOM 792 N N . SER A 1 104 ? -4.114 13.002 0.134 1.00 88.81 104 SER A N 1
ATOM 793 C CA . SER A 1 104 ? -2.653 13.033 0.235 1.00 88.81 104 SER A CA 1
ATOM 794 C C . SER A 1 104 ? -2.026 13.702 -0.985 1.00 88.81 104 SER A C 1
ATOM 796 O O . SER A 1 104 ? -2.522 13.538 -2.103 1.00 88.81 104 SER A O 1
ATOM 798 N N . ASP A 1 105 ? -0.907 14.394 -0.782 1.00 89.12 105 ASP A N 1
ATOM 799 C CA . ASP A 1 105 ? -0.028 14.845 -1.866 1.00 89.12 105 ASP A CA 1
ATOM 800 C C . ASP A 1 105 ? 0.887 13.718 -2.383 1.00 89.12 105 ASP A C 1
ATOM 802 O O . ASP A 1 105 ? 1.559 13.899 -3.395 1.00 89.12 105 ASP A O 1
ATOM 806 N N . ALA A 1 106 ? 0.932 12.558 -1.719 1.00 91.94 106 ALA A N 1
ATOM 807 C CA . ALA A 1 106 ? 1.653 11.379 -2.202 1.00 91.94 106 ALA A CA 1
ATOM 808 C C . ALA A 1 106 ? 0.916 10.695 -3.370 1.00 91.94 106 ALA A C 1
ATOM 810 O O . ALA A 1 106 ? -0.267 10.954 -3.611 1.00 91.94 106 ALA A O 1
ATOM 811 N N . ALA A 1 107 ? 1.600 9.813 -4.107 1.00 95.25 107 ALA A N 1
ATOM 812 C CA . ALA A 1 107 ? 0.947 9.000 -5.136 1.00 95.25 107 ALA A CA 1
ATOM 813 C C . ALA A 1 107 ? 0.048 7.910 -4.534 1.00 95.25 107 ALA A C 1
ATOM 815 O O . ALA A 1 107 ? -1.080 7.733 -4.988 1.00 95.25 107 ALA A O 1
ATOM 816 N N . TYR A 1 108 ? 0.492 7.263 -3.459 1.00 95.25 108 TYR A N 1
ATOM 817 C CA . TYR A 1 108 ? -0.310 6.331 -2.669 1.00 95.25 108 TYR A CA 1
ATOM 818 C C . TYR A 1 108 ? -0.351 6.777 -1.212 1.00 95.25 108 TYR A C 1
ATOM 820 O O . TYR A 1 108 ? 0.582 7.409 -0.718 1.00 95.25 108 TYR A O 1
ATOM 828 N N . PHE A 1 109 ? -1.445 6.470 -0.523 1.00 95.62 109 PHE A N 1
ATOM 829 C CA . PHE A 1 109 ? -1.571 6.689 0.913 1.00 95.62 109 PHE A CA 1
ATOM 830 C C . PHE A 1 109 ? -2.548 5.697 1.544 1.00 95.62 109 PHE A C 1
ATOM 832 O O . PHE A 1 109 ? -3.403 5.122 0.866 1.00 95.62 109 PHE A O 1
ATOM 839 N N . ILE A 1 110 ? -2.452 5.532 2.860 1.00 96.19 110 ILE A N 1
ATOM 840 C CA . ILE A 1 110 ? -3.422 4.785 3.655 1.00 96.19 110 ILE A CA 1
ATOM 841 C C . ILE A 1 110 ? -4.415 5.778 4.250 1.00 96.19 110 ILE A C 1
ATOM 843 O O . ILE A 1 110 ? -4.063 6.656 5.036 1.00 96.19 110 ILE A O 1
ATOM 847 N N . SER A 1 111 ? -5.673 5.636 3.858 1.00 95.19 111 SER A N 1
ATOM 848 C CA . SER A 1 111 ? -6.788 6.447 4.328 1.00 95.19 111 SER A CA 1
ATOM 849 C C . SER A 1 111 ? -7.402 5.826 5.576 1.00 95.19 111 SER A C 1
ATOM 851 O O . SER A 1 111 ? -7.766 4.649 5.555 1.00 95.19 111 SER A O 1
ATOM 853 N N . LEU A 1 112 ? -7.528 6.627 6.638 1.00 95.75 112 LEU A N 1
ATOM 854 C CA . LEU A 1 112 ? -8.309 6.326 7.836 1.00 95.75 112 LEU A CA 1
ATOM 855 C C . LEU A 1 112 ? -9.532 7.246 7.871 1.00 95.75 112 LEU A C 1
ATOM 857 O O . LEU A 1 112 ? -9.421 8.442 8.147 1.00 95.75 112 LEU A O 1
ATOM 861 N N . GLU A 1 113 ? -10.706 6.693 7.588 1.00 94.25 113 GLU A N 1
ATOM 862 C CA . GLU A 1 113 ? -11.969 7.436 7.525 1.00 94.25 113 GLU A CA 1
ATOM 863 C C . GLU A 1 113 ? -13.011 6.799 8.452 1.00 94.25 113 GLU A C 1
ATOM 865 O O . GLU A 1 113 ? -13.052 5.574 8.576 1.00 94.25 113 GLU A O 1
ATOM 870 N N . PRO A 1 114 ? -13.867 7.582 9.133 1.00 94.56 114 PRO A N 1
ATOM 871 C CA . PRO A 1 114 ? -15.056 7.025 9.767 1.00 94.56 114 PRO A CA 1
ATOM 872 C C . PRO A 1 114 ? -15.861 6.219 8.742 1.00 94.56 114 PRO A C 1
ATOM 874 O O . PRO A 1 114 ? -16.132 6.711 7.650 1.00 94.56 114 PRO A O 1
ATOM 877 N N . SER A 1 115 ? -16.217 4.984 9.089 1.00 93.69 115 SER A N 1
ATOM 878 C CA . SER A 1 115 ? -17.000 4.121 8.205 1.00 93.69 115 SER A CA 1
ATOM 879 C C . SER A 1 115 ? -18.423 4.656 8.060 1.00 93.69 115 SER A C 1
ATOM 881 O O . SER A 1 115 ? -19.074 4.967 9.058 1.00 93.69 115 SER A O 1
ATOM 883 N N . ASP A 1 116 ? -18.914 4.723 6.826 1.00 92.00 116 ASP A N 1
ATOM 884 C CA . ASP A 1 116 ? -20.311 5.013 6.488 1.00 92.00 116 ASP A CA 1
ATOM 885 C C . ASP A 1 116 ? -21.170 3.739 6.370 1.00 92.00 116 ASP A C 1
ATOM 887 O O . ASP A 1 116 ? -22.395 3.819 6.281 1.00 92.00 116 ASP A O 1
ATO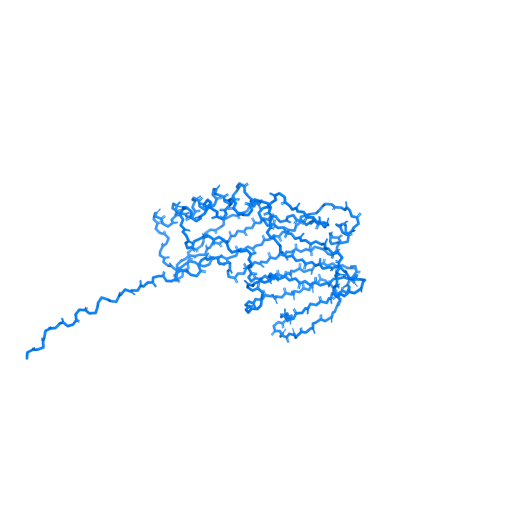M 891 N N . VAL A 1 117 ? -20.540 2.557 6.396 1.00 91.25 117 VAL A N 1
ATOM 892 C CA . VAL A 1 117 ? -21.213 1.251 6.290 1.00 91.25 117 VAL A CA 1
ATOM 893 C C . VAL A 1 117 ? -21.395 0.585 7.656 1.00 91.25 117 VAL A C 1
ATOM 895 O O . VAL A 1 117 ? -22.360 -0.151 7.865 1.00 91.25 117 VAL A O 1
ATOM 898 N N . ILE A 1 118 ? -20.454 0.791 8.585 1.00 92.88 118 ILE A N 1
ATOM 899 C CA . ILE A 1 118 ? -20.409 0.086 9.872 1.00 92.88 118 ILE A CA 1
ATOM 900 C C . ILE A 1 118 ? -20.183 1.085 11.003 1.00 92.88 118 ILE A C 1
ATOM 902 O O . ILE A 1 118 ? -19.049 1.474 11.299 1.00 92.88 118 ILE A O 1
ATOM 906 N N . ASP A 1 119 ? -21.280 1.446 11.664 1.00 93.75 119 ASP A N 1
ATOM 907 C CA . ASP A 1 119 ? -21.303 2.423 12.750 1.00 93.75 119 ASP A CA 1
ATOM 908 C C . ASP A 1 119 ? -20.242 2.150 13.824 1.00 93.75 119 ASP A C 1
ATOM 910 O O . ASP A 1 119 ? -20.072 1.030 14.320 1.00 93.75 119 ASP A O 1
ATOM 914 N N . GLY A 1 120 ? -19.545 3.216 14.221 1.00 93.75 120 GLY A N 1
ATOM 915 C CA . GLY A 1 120 ? -18.539 3.170 15.280 1.00 93.75 120 GLY A CA 1
ATOM 916 C C . GLY A 1 120 ? -17.226 2.492 14.882 1.00 93.75 120 GLY A C 1
ATOM 917 O O . GLY A 1 120 ? -16.455 2.129 15.770 1.00 93.75 120 GLY A O 1
ATOM 918 N N . THR A 1 121 ? -16.962 2.314 13.584 1.00 96.00 121 THR A N 1
ATOM 919 C CA . THR A 1 121 ? -15.675 1.812 13.080 1.00 96.00 121 THR A CA 1
ATOM 920 C C . THR A 1 121 ? -14.956 2.843 12.214 1.00 96.00 121 THR A C 1
ATOM 922 O O . THR A 1 121 ? -15.564 3.754 11.650 1.00 96.00 121 THR A O 1
ATOM 925 N N . THR A 1 122 ? -13.640 2.694 12.107 1.00 96.25 122 THR A N 1
ATOM 926 C CA . THR A 1 122 ? -12.787 3.424 11.168 1.00 96.25 122 THR A CA 1
ATOM 927 C C . THR A 1 122 ? -12.392 2.477 10.042 1.00 96.25 122 THR A C 1
ATOM 929 O O . THR A 1 122 ? -11.861 1.399 10.302 1.00 96.25 122 THR A O 1
ATOM 932 N N . GLN A 1 123 ? -12.659 2.870 8.801 1.00 96.38 123 GLN A N 1
ATOM 933 C CA . GLN A 1 123 ? -12.196 2.192 7.601 1.00 96.38 123 GLN A CA 1
ATOM 934 C C . GLN A 1 123 ? -10.734 2.551 7.328 1.00 96.38 123 GLN A C 1
ATOM 936 O O . GLN A 1 123 ? -10.367 3.724 7.327 1.00 96.38 123 GLN A O 1
ATOM 941 N N . VAL A 1 124 ? -9.925 1.528 7.068 1.00 96.62 124 VAL A N 1
ATOM 942 C CA . VAL A 1 124 ? -8.540 1.612 6.603 1.00 96.62 124 VAL A CA 1
ATOM 943 C C . VAL A 1 124 ? -8.504 1.122 5.165 1.00 96.62 124 VAL A C 1
ATOM 945 O O . VAL A 1 124 ? -8.982 0.021 4.885 1.00 96.62 124 VAL A O 1
ATOM 948 N N . GLN A 1 125 ? -7.953 1.917 4.250 1.00 95.31 125 GLN A N 1
ATOM 949 C CA . GLN A 1 125 ? -7.889 1.560 2.831 1.00 95.31 125 GLN A CA 1
ATOM 950 C C . GLN A 1 125 ? -6.667 2.173 2.147 1.00 95.31 125 GLN A C 1
ATOM 952 O O . GLN A 1 125 ? -6.355 3.340 2.380 1.00 95.31 125 GLN A O 1
ATOM 957 N N . VAL A 1 126 ? -6.015 1.418 1.257 1.00 94.25 126 VAL A N 1
ATOM 958 C CA . VAL A 1 126 ? -5.010 1.987 0.342 1.00 94.25 126 VAL A CA 1
ATOM 959 C C . VAL A 1 126 ? -5.727 2.772 -0.753 1.00 94.25 126 VAL A C 1
ATOM 961 O O . VAL A 1 126 ? -6.613 2.238 -1.423 1.00 94.25 126 VAL A O 1
ATOM 964 N N . LYS A 1 127 ? -5.357 4.038 -0.937 1.00 93.94 127 LYS A N 1
ATOM 965 C CA . LYS A 1 127 ? -5.926 4.930 -1.953 1.00 93.94 127 LYS A CA 1
ATOM 966 C C . LYS A 1 127 ? -4.819 5.626 -2.742 1.00 93.94 127 LYS A C 1
ATOM 968 O O . LYS A 1 127 ? -3.691 5.776 -2.271 1.00 93.94 127 LYS A O 1
ATOM 973 N N . THR A 1 128 ? -5.169 6.101 -3.932 1.00 95.00 128 THR A N 1
ATOM 974 C CA . THR A 1 128 ? -4.318 6.979 -4.736 1.00 95.00 128 THR A CA 1
ATOM 975 C C . THR A 1 128 ? -4.503 8.438 -4.322 1.00 95.00 128 THR A C 1
ATOM 977 O O . THR A 1 128 ? -5.618 8.891 -4.049 1.00 95.00 128 THR A O 1
ATOM 980 N N . GLY A 1 129 ? -3.401 9.181 -4.239 1.00 94.56 129 GLY A N 1
ATOM 981 C CA . GLY A 1 129 ? -3.385 10.602 -3.894 1.00 94.56 129 GLY A CA 1
ATOM 982 C C . GLY A 1 129 ? -3.218 11.517 -5.108 1.00 94.56 129 GLY A C 1
ATOM 983 O O . GLY A 1 129 ? -3.338 11.106 -6.261 1.00 94.56 129 GLY A O 1
ATOM 984 N N . GLN A 1 130 ? -2.955 12.800 -4.854 1.00 95.12 130 GLN A N 1
ATOM 985 C CA . GLN A 1 130 ? -2.978 13.847 -5.885 1.00 95.12 130 GLN A CA 1
ATOM 986 C C . GLN A 1 130 ? -1.904 13.681 -6.964 1.00 95.12 130 GLN A C 1
ATOM 988 O O . GLN A 1 130 ? -2.104 14.114 -8.099 1.00 95.12 130 GLN A O 1
ATOM 993 N N . LYS A 1 131 ? -0.767 13.068 -6.621 1.00 96.00 131 LYS A N 1
ATOM 994 C CA . LYS A 1 131 ? 0.345 12.869 -7.556 1.00 96.00 131 LYS A CA 1
ATOM 995 C C . LYS A 1 131 ? 0.261 11.570 -8.357 1.00 96.00 131 LYS A C 1
ATOM 997 O O . LYS A 1 131 ? 1.071 11.389 -9.262 1.00 96.00 131 LYS A O 1
ATOM 1002 N N . PHE A 1 132 ? -0.709 10.698 -8.071 1.00 95.75 132 PHE A N 1
ATOM 1003 C CA . PHE A 1 132 ? -0.829 9.404 -8.745 1.00 95.75 132 PHE A CA 1
ATOM 1004 C C . PHE A 1 132 ? -0.927 9.545 -10.266 1.00 95.75 132 PHE A C 1
ATOM 1006 O O . PHE A 1 132 ? -0.153 8.929 -10.983 1.00 95.75 132 PHE A O 1
ATOM 1013 N N . GLU A 1 133 ? -1.815 10.410 -10.761 1.00 95.12 133 GLU A N 1
ATOM 1014 C CA . GLU A 1 133 ? -2.014 10.595 -12.207 1.00 95.12 133 GLU A CA 1
ATOM 1015 C C . GLU A 1 133 ? -0.758 11.129 -12.911 1.00 95.12 133 GLU A C 1
ATOM 1017 O O . GLU A 1 133 ? -0.470 10.761 -14.047 1.00 95.12 133 GLU A O 1
ATOM 1022 N N . GLN A 1 134 ? 0.024 11.975 -12.233 1.00 95.62 134 GLN A N 1
ATOM 1023 C CA . GLN A 1 134 ? 1.286 12.484 -12.781 1.00 95.62 134 GLN A CA 1
ATOM 1024 C C . GLN A 1 134 ? 2.328 11.367 -12.866 1.00 95.62 134 GLN A C 1
ATOM 1026 O O . GLN A 1 134 ? 2.934 11.181 -13.918 1.00 95.62 134 GLN A O 1
ATOM 1031 N N . MET A 1 135 ? 2.473 10.582 -11.795 1.00 95.12 135 MET A N 1
ATOM 1032 C CA . MET A 1 135 ? 3.342 9.406 -11.769 1.00 95.12 135 MET A CA 1
ATOM 1033 C C . MET A 1 135 ? 2.947 8.395 -12.849 1.00 95.12 135 MET A C 1
ATOM 1035 O O . MET A 1 135 ? 3.788 7.974 -13.638 1.00 95.12 135 MET A O 1
ATOM 1039 N N . ASN A 1 136 ? 1.660 8.051 -12.923 1.00 94.06 136 ASN A N 1
ATOM 1040 C CA . ASN A 1 136 ? 1.131 7.115 -13.906 1.00 94.06 136 ASN A CA 1
ATOM 1041 C C . ASN A 1 136 ? 1.384 7.613 -15.337 1.00 94.06 136 ASN A C 1
ATOM 1043 O O . ASN A 1 136 ? 1.844 6.844 -16.179 1.00 94.06 136 ASN A O 1
ATOM 1047 N N . SER A 1 137 ? 1.177 8.906 -15.604 1.00 94.12 137 SER A N 1
ATOM 1048 C CA . SER A 1 137 ? 1.472 9.502 -16.908 1.00 94.12 137 SER A CA 1
ATOM 1049 C C . SER A 1 137 ? 2.961 9.442 -17.264 1.00 94.12 137 SER A C 1
ATOM 1051 O O . SER A 1 137 ? 3.285 9.132 -18.411 1.00 94.12 137 SER A O 1
ATOM 1053 N N . GLU A 1 138 ? 3.869 9.752 -16.331 1.00 94.81 138 GLU A N 1
ATOM 1054 C CA . GLU A 1 138 ? 5.317 9.669 -16.583 1.00 94.81 138 GLU A CA 1
ATOM 1055 C C . GLU A 1 138 ? 5.748 8.224 -16.875 1.00 94.81 138 GLU A C 1
ATOM 1057 O O . GLU A 1 138 ? 6.478 7.980 -17.837 1.00 94.81 138 GLU A O 1
ATOM 1062 N N . MET A 1 139 ? 5.240 7.256 -16.109 1.00 91.62 139 MET A N 1
ATOM 1063 C CA . MET A 1 139 ? 5.532 5.834 -16.318 1.00 91.62 139 MET A CA 1
ATOM 1064 C C . MET A 1 139 ? 4.941 5.300 -17.620 1.00 91.62 139 MET A C 1
ATOM 1066 O O . MET A 1 139 ? 5.620 4.595 -18.359 1.00 91.62 139 MET A O 1
ATOM 1070 N N . THR A 1 140 ? 3.710 5.689 -17.955 1.00 89.12 140 THR A N 1
ATOM 1071 C CA . THR A 1 140 ? 3.058 5.300 -19.212 1.00 89.12 140 THR A CA 1
ATOM 1072 C C . THR A 1 140 ? 3.835 5.804 -20.426 1.00 89.12 140 THR A C 1
ATOM 1074 O O . THR A 1 140 ? 3.948 5.094 -21.426 1.00 89.12 140 THR A O 1
ATOM 1077 N N . ALA A 1 141 ? 4.381 7.023 -20.349 1.00 91.25 141 ALA A N 1
ATOM 1078 C CA . ALA A 1 141 ? 5.195 7.600 -21.414 1.00 91.25 141 ALA A CA 1
ATOM 1079 C C . ALA A 1 141 ? 6.527 6.858 -21.609 1.00 91.25 141 ALA A C 1
ATOM 1081 O O . ALA A 1 141 ? 7.030 6.809 -22.731 1.00 91.25 141 ALA A O 1
ATOM 1082 N N . LEU A 1 142 ? 7.078 6.278 -20.537 1.00 87.25 142 LEU A N 1
ATOM 1083 C CA . LEU A 1 142 ? 8.254 5.414 -20.598 1.00 87.25 142 LEU A CA 1
ATOM 1084 C C . LEU A 1 142 ? 7.894 4.041 -21.185 1.00 87.25 142 LEU A C 1
ATOM 1086 O O . LEU A 1 142 ? 8.487 3.612 -22.173 1.00 87.25 142 LEU A O 1
ATOM 1090 N N . ASN A 1 143 ? 6.911 3.364 -20.592 1.00 80.75 143 ASN A N 1
ATOM 1091 C CA . ASN A 1 143 ? 6.360 2.109 -21.082 1.00 80.75 143 ASN A CA 1
ATOM 1092 C C . ASN A 1 143 ? 4.939 1.902 -20.535 1.00 80.75 143 ASN A C 1
ATOM 1094 O O . ASN A 1 143 ? 4.745 1.699 -19.338 1.00 80.75 143 ASN A O 1
ATOM 1098 N N . PHE A 1 144 ? 3.944 1.876 -21.425 1.00 74.88 144 PHE A N 1
ATOM 1099 C CA . PHE A 1 144 ? 2.536 1.706 -21.047 1.00 74.88 144 PHE A CA 1
ATOM 1100 C C . PHE A 1 144 ? 2.256 0.419 -20.253 1.00 74.88 144 PHE A C 1
ATOM 1102 O O . PHE A 1 144 ? 1.297 0.375 -19.491 1.00 74.88 144 PHE A O 1
ATOM 1109 N N . MET A 1 145 ? 3.075 -0.625 -20.425 1.00 74.25 145 MET A N 1
ATOM 1110 C CA . MET A 1 145 ? 2.920 -1.911 -19.732 1.00 74.25 145 MET A CA 1
ATOM 1111 C C . MET A 1 145 ? 3.407 -1.879 -18.279 1.00 74.25 145 MET A C 1
ATOM 1113 O O . MET A 1 145 ? 3.173 -2.831 -17.542 1.00 74.25 145 MET A O 1
ATOM 1117 N N . LEU A 1 146 ? 4.097 -0.805 -17.889 1.00 75.44 146 LEU A N 1
ATOM 1118 C CA . LEU A 1 146 ? 4.670 -0.588 -16.558 1.00 75.44 146 LEU A CA 1
ATOM 1119 C C . LEU A 1 146 ? 3.960 0.554 -15.825 1.00 75.44 146 LEU A C 1
ATOM 1121 O O . LEU A 1 146 ? 4.419 1.010 -14.780 1.00 75.44 146 LEU A O 1
ATOM 1125 N N . ALA A 1 147 ? 2.855 1.047 -16.390 1.00 80.94 147 ALA A N 1
ATOM 1126 C CA . ALA A 1 147 ? 2.005 2.014 -15.724 1.00 80.94 147 ALA A CA 1
ATOM 1127 C C . ALA A 1 147 ? 1.419 1.375 -14.453 1.00 80.94 147 ALA A C 1
ATOM 1129 O O . ALA A 1 147 ? 0.883 0.266 -14.529 1.00 80.94 147 ALA A O 1
ATOM 1130 N N . PRO A 1 148 ? 1.507 2.054 -13.301 1.00 86.25 148 PRO A N 1
ATOM 1131 C CA . PRO A 1 148 ? 1.142 1.476 -12.026 1.00 86.25 148 PRO A CA 1
ATOM 1132 C C . PRO A 1 148 ? -0.379 1.489 -11.871 1.00 86.25 148 PRO A C 1
ATOM 1134 O O . PRO A 1 148 ? -1.041 2.493 -12.164 1.00 86.25 148 PRO A O 1
ATOM 1137 N N . ASP A 1 149 ? -0.938 0.388 -11.384 1.00 90.50 149 ASP A N 1
ATOM 1138 C CA . ASP A 1 149 ? -2.363 0.308 -11.091 1.00 90.50 149 ASP A CA 1
ATOM 1139 C C . ASP A 1 149 ? -2.736 1.083 -9.825 1.00 90.50 149 ASP A C 1
ATOM 1141 O O . ASP A 1 149 ? -1.972 1.218 -8.873 1.00 90.50 149 ASP A O 1
ATOM 1145 N N . ALA A 1 150 ? -3.975 1.570 -9.779 1.00 91.88 150 ALA A N 1
ATOM 1146 C CA . ALA A 1 150 ? -4.487 2.223 -8.576 1.00 91.88 150 ALA A CA 1
ATOM 1147 C C . ALA A 1 150 ? -4.643 1.236 -7.403 1.00 91.88 150 ALA A C 1
ATOM 1149 O O . ALA A 1 150 ? -4.637 1.647 -6.242 1.00 91.88 150 ALA A O 1
ATOM 1150 N N . PHE A 1 151 ? -4.800 -0.058 -7.707 1.00 93.31 151 PHE A N 1
ATOM 1151 C CA . PHE A 1 151 ? -5.089 -1.105 -6.735 1.00 93.31 151 PHE A CA 1
ATOM 1152 C C . PHE A 1 151 ? -4.188 -2.319 -6.940 1.00 93.31 151 PHE A C 1
ATOM 1154 O O . PHE A 1 151 ? -4.189 -2.943 -8.003 1.00 93.31 151 PHE A O 1
ATOM 1161 N N . HIS A 1 152 ? -3.485 -2.684 -5.872 1.00 93.31 152 HIS A N 1
ATOM 1162 C CA . HIS A 1 152 ? -2.579 -3.825 -5.829 1.00 93.31 152 HIS A CA 1
ATOM 1163 C C . HIS A 1 152 ? -3.167 -4.942 -4.954 1.00 93.31 152 HIS A C 1
ATOM 1165 O O . HIS A 1 152 ? -3.869 -4.645 -3.976 1.00 93.31 152 HIS A O 1
ATOM 1171 N N . PRO A 1 153 ? -2.868 -6.221 -5.246 1.00 94.81 153 PRO A N 1
ATOM 1172 C CA . PRO A 1 153 ? -3.004 -7.294 -4.266 1.00 94.81 153 PRO A CA 1
ATOM 1173 C C . PRO A 1 153 ? -2.257 -6.888 -2.997 1.00 94.81 153 PRO A C 1
ATOM 1175 O O . PRO A 1 153 ? -1.056 -6.648 -3.045 1.00 94.81 153 PRO A O 1
ATOM 1178 N N . THR A 1 154 ? -2.970 -6.733 -1.884 1.00 97.06 154 THR A N 1
ATOM 1179 C CA . THR A 1 154 ? -2.411 -6.110 -0.681 1.00 97.06 154 THR A CA 1
ATOM 1180 C C . THR A 1 154 ? -2.507 -7.041 0.514 1.00 97.06 154 THR A C 1
ATOM 1182 O O . THR A 1 154 ? -3.574 -7.587 0.807 1.00 97.06 154 THR A O 1
ATOM 1185 N N . ARG A 1 155 ? -1.414 -7.154 1.266 1.00 97.88 155 ARG A N 1
ATOM 1186 C CA . ARG A 1 155 ? -1.369 -7.799 2.573 1.00 97.88 155 ARG A CA 1
ATOM 1187 C C . ARG A 1 155 ? -1.086 -6.768 3.658 1.00 97.88 155 ARG A C 1
ATOM 1189 O O . ARG A 1 155 ? 0.007 -6.224 3.737 1.00 97.88 155 ARG A O 1
ATOM 1196 N N . PHE A 1 156 ? -2.031 -6.561 4.567 1.00 98.06 156 PHE A N 1
ATOM 1197 C CA . PHE A 1 156 ? -1.781 -5.785 5.780 1.00 98.06 156 PHE A CA 1
ATOM 1198 C C . PHE A 1 156 ? -1.204 -6.688 6.873 1.00 98.06 156 PHE A C 1
ATOM 1200 O O . PHE A 1 156 ? -1.817 -7.695 7.244 1.00 98.06 156 PHE A O 1
ATOM 1207 N N . ARG A 1 157 ? -0.043 -6.322 7.422 1.00 97.44 157 ARG A N 1
ATOM 1208 C CA . ARG A 1 157 ? 0.549 -6.900 8.635 1.00 97.44 157 ARG A CA 1
ATOM 1209 C C . ARG A 1 157 ? 0.344 -5.938 9.802 1.00 97.44 157 ARG A C 1
ATOM 1211 O O . ARG A 1 157 ? 1.106 -4.994 9.995 1.00 97.44 157 ARG A O 1
ATOM 1218 N N . LEU A 1 158 ? -0.674 -6.207 10.611 1.00 96.75 158 LEU A N 1
ATOM 1219 C CA . LEU A 1 158 ? -0.961 -5.444 11.821 1.00 96.75 158 LEU A CA 1
ATOM 1220 C C . LEU A 1 158 ? -0.182 -6.026 13.003 1.00 96.75 158 LEU A C 1
ATOM 1222 O O . LEU A 1 158 ? -0.180 -7.242 13.209 1.00 96.75 158 LEU A O 1
ATOM 1226 N N . ARG A 1 159 ? 0.467 -5.162 13.786 1.00 94.62 159 ARG A N 1
ATOM 1227 C CA . ARG A 1 159 ? 1.220 -5.532 14.996 1.00 94.62 159 ARG A CA 1
ATOM 1228 C C . ARG A 1 159 ? 0.759 -4.692 16.181 1.00 94.62 159 ARG A C 1
ATOM 1230 O O . ARG A 1 159 ? 0.615 -3.478 16.044 1.00 94.62 159 ARG A O 1
ATOM 1237 N N . GLY A 1 160 ? 0.575 -5.285 17.356 1.00 86.00 160 GLY A N 1
ATOM 1238 C CA . GLY A 1 160 ? 0.305 -4.485 18.547 1.00 86.00 160 GLY A CA 1
ATOM 1239 C C . GLY A 1 160 ? -0.183 -5.254 19.763 1.00 86.00 160 GLY A C 1
ATOM 1240 O O . GLY A 1 160 ? -0.369 -6.458 19.736 1.00 86.00 160 GLY A O 1
ATOM 1241 N N . ASN A 1 161 ? -0.385 -4.518 20.851 1.00 77.12 161 ASN A N 1
ATOM 1242 C CA . ASN A 1 161 ? -0.860 -5.021 22.142 1.00 77.12 161 ASN A CA 1
ATOM 1243 C C . ASN A 1 161 ? -2.109 -4.271 22.642 1.00 77.12 161 ASN A C 1
ATOM 1245 O O . ASN A 1 161 ? -2.524 -4.454 23.784 1.00 77.12 161 ASN A O 1
ATOM 1249 N N . ASN A 1 162 ? -2.698 -3.418 21.797 1.00 75.50 162 ASN A N 1
ATOM 1250 C CA . ASN A 1 162 ? -3.855 -2.587 22.146 1.00 75.50 162 ASN A CA 1
ATOM 1251 C C . ASN A 1 162 ? -5.194 -3.321 21.980 1.00 75.50 162 ASN A C 1
ATOM 1253 O O . ASN A 1 162 ? -6.239 -2.728 22.234 1.00 75.50 162 ASN A O 1
ATOM 1257 N N . ASP A 1 163 ? -5.160 -4.583 21.535 1.00 81.62 163 ASP A N 1
ATOM 1258 C CA . ASP A 1 163 ? -6.316 -5.479 21.425 1.00 81.62 163 ASP A CA 1
ATOM 1259 C C . ASP A 1 163 ? -7.491 -4.873 20.628 1.00 81.62 163 ASP A C 1
ATOM 1261 O O . ASP A 1 163 ? -8.666 -5.085 20.945 1.00 81.62 163 ASP A O 1
ATOM 1265 N N . ILE A 1 164 ? -7.163 -4.084 19.590 1.00 92.62 164 ILE A N 1
ATOM 1266 C CA . ILE A 1 164 ? -8.159 -3.457 18.713 1.00 92.62 164 ILE A CA 1
ATOM 1267 C C . ILE A 1 164 ? -8.948 -4.540 17.981 1.00 92.62 164 ILE A C 1
ATOM 1269 O O . ILE A 1 164 ? -8.383 -5.552 17.548 1.00 92.62 164 ILE A O 1
ATOM 1273 N N . GLU A 1 165 ? -10.253 -4.330 17.826 1.00 95.38 165 GLU A N 1
ATOM 1274 C CA . GLU A 1 165 ? -11.076 -5.251 17.049 1.00 95.38 165 GLU A CA 1
ATOM 1275 C C . GLU A 1 165 ? -11.015 -4.862 15.575 1.00 95.38 165 GLU A C 1
ATOM 1277 O O . GLU A 1 165 ? -11.208 -3.699 15.227 1.00 95.38 165 GLU A O 1
ATOM 1282 N N . VAL A 1 166 ? -10.780 -5.850 14.718 1.00 97.25 166 VAL A N 1
ATOM 1283 C CA . VAL A 1 166 ? -10.725 -5.706 13.269 1.00 97.25 166 VAL A CA 1
ATOM 1284 C C . VAL A 1 166 ? -11.843 -6.514 12.627 1.00 97.25 166 VAL A C 1
ATOM 1286 O O . VAL A 1 166 ? -12.140 -7.644 13.025 1.00 97.25 166 VAL A O 1
ATOM 1289 N N . LEU A 1 167 ? -12.454 -5.919 11.611 1.00 97.75 167 LEU A N 1
ATOM 1290 C CA . LEU A 1 167 ? -13.440 -6.531 10.742 1.00 97.75 167 LEU A CA 1
ATOM 1291 C C . LEU A 1 167 ? -12.973 -6.378 9.293 1.00 97.75 167 LEU A C 1
ATOM 1293 O O . LEU A 1 167 ? -12.715 -5.267 8.843 1.00 97.75 167 LEU A O 1
ATOM 1297 N N . ALA A 1 168 ? -12.876 -7.476 8.555 1.00 97.00 168 ALA A N 1
ATOM 1298 C CA . ALA A 1 168 ? -12.350 -7.478 7.197 1.00 97.00 168 ALA A CA 1
ATOM 1299 C C . ALA A 1 168 ? -13.273 -8.285 6.263 1.00 97.00 168 ALA A C 1
ATOM 1301 O O . ALA A 1 168 ? -13.500 -9.473 6.514 1.00 97.00 168 ALA A O 1
ATOM 1302 N N . PRO A 1 169 ? -13.846 -7.664 5.215 1.00 94.94 169 PRO A N 1
ATOM 1303 C CA . PRO A 1 169 ? -14.643 -8.371 4.216 1.00 94.94 169 PRO A CA 1
ATOM 1304 C C . PRO A 1 169 ? -13.741 -9.133 3.238 1.00 94.94 169 PRO A C 1
ATOM 1306 O O . PRO A 1 169 ? -12.616 -8.698 3.025 1.00 94.94 169 PRO A O 1
ATOM 1309 N N . ALA A 1 170 ? -14.256 -10.223 2.650 1.00 94.94 170 ALA A N 1
ATOM 1310 C CA . ALA A 1 170 ? -13.656 -11.028 1.571 1.00 94.94 170 ALA A CA 1
ATOM 1311 C C . ALA A 1 170 ? -12.118 -11.165 1.664 1.00 94.94 170 ALA A C 1
ATOM 1313 O O . ALA A 1 170 ? -11.378 -10.902 0.723 1.00 94.94 170 ALA A O 1
ATOM 1314 N N . VAL A 1 171 ? -11.648 -11.581 2.837 1.00 97.38 171 VAL A N 1
ATOM 1315 C CA . VAL A 1 171 ? -10.237 -11.555 3.231 1.00 97.38 171 VAL A CA 1
ATOM 1316 C C . VAL A 1 171 ? -9.700 -12.966 3.429 1.00 97.38 171 VAL A C 1
ATOM 1318 O O . VAL A 1 171 ? -10.419 -13.850 3.901 1.00 97.38 171 VAL A O 1
ATOM 1321 N N . GLN A 1 172 ? -8.414 -13.160 3.155 1.00 97.62 172 GLN A N 1
ATOM 1322 C CA . GLN A 1 172 ? -7.684 -14.349 3.574 1.00 97.62 172 GLN A CA 1
ATOM 1323 C C . GLN A 1 172 ? -6.907 -14.069 4.871 1.00 97.62 172 GLN A C 1
ATOM 1325 O O . GLN A 1 172 ? -6.133 -13.112 4.950 1.00 97.62 172 GLN A O 1
ATOM 1330 N N . VAL A 1 173 ? -7.082 -14.933 5.876 1.00 97.06 173 VAL A N 1
ATOM 1331 C CA . VAL A 1 173 ? -6.369 -14.896 7.167 1.00 97.06 173 VAL A CA 1
ATOM 1332 C C . VAL A 1 173 ? -5.808 -16.285 7.459 1.00 97.06 173 VAL A C 1
ATOM 1334 O O . VAL A 1 173 ? -6.551 -17.268 7.454 1.00 97.06 173 VAL A O 1
ATOM 1337 N N . ASP A 1 174 ? -4.496 -16.381 7.689 1.00 90.19 174 ASP A N 1
ATOM 1338 C CA . ASP A 1 174 ? -3.775 -17.645 7.927 1.00 90.19 174 ASP A CA 1
ATOM 1339 C C . ASP A 1 174 ? -4.078 -18.735 6.878 1.00 90.19 174 ASP A C 1
ATOM 1341 O O . ASP A 1 174 ? -4.346 -19.893 7.206 1.00 90.19 174 ASP A O 1
ATOM 1345 N N . GLY A 1 175 ? -4.102 -18.345 5.598 1.00 91.44 175 GLY A N 1
ATOM 1346 C CA . GLY A 1 175 ? -4.364 -19.256 4.477 1.00 91.44 175 GLY A CA 1
ATOM 1347 C C . GLY A 1 175 ? -5.820 -19.712 4.337 1.00 91.44 175 GLY A C 1
ATOM 1348 O O . GLY A 1 175 ? -6.091 -20.628 3.566 1.00 91.44 175 GLY A O 1
ATOM 1349 N N . ARG A 1 176 ? -6.755 -19.121 5.091 1.00 96.25 176 ARG A N 1
ATOM 1350 C CA . ARG A 1 176 ? -8.191 -19.418 5.010 1.00 96.25 176 ARG A CA 1
ATOM 1351 C C . ARG A 1 176 ? -8.972 -18.201 4.540 1.00 96.25 176 ARG A C 1
ATOM 1353 O O . ARG A 1 176 ? -8.775 -17.112 5.073 1.00 96.25 176 ARG A O 1
ATOM 1360 N N . ASP A 1 177 ? -9.889 -18.421 3.606 1.00 96.75 177 ASP A N 1
ATOM 1361 C CA . ASP A 1 177 ? -10.742 -17.377 3.042 1.00 96.75 177 ASP A CA 1
ATOM 1362 C C . ASP A 1 177 ? -12.003 -17.162 3.880 1.00 96.75 177 ASP A C 1
ATOM 1364 O O . ASP A 1 177 ? -12.676 -18.112 4.295 1.00 96.75 177 ASP A O 1
ATOM 1368 N N . TYR A 1 178 ? -12.358 -15.898 4.090 1.00 97.06 178 TYR A N 1
ATOM 1369 C CA . TYR A 1 178 ? -13.538 -15.487 4.838 1.00 97.06 178 TYR A CA 1
ATOM 1370 C C . TYR A 1 178 ? -14.341 -14.471 4.036 1.00 97.06 178 TYR A C 1
ATOM 1372 O O . TYR A 1 178 ? -13.820 -13.438 3.628 1.00 97.06 178 TYR A O 1
ATOM 1380 N N . LEU A 1 179 ? -15.653 -14.699 3.900 1.00 95.00 179 LEU A N 1
ATOM 1381 C CA . LEU A 1 179 ? -16.567 -13.665 3.395 1.00 95.00 179 LEU A CA 1
ATOM 1382 C C . LEU A 1 179 ? -16.548 -12.421 4.296 1.00 95.00 179 LEU A C 1
ATOM 1384 O O . LEU A 1 179 ? -16.596 -11.292 3.816 1.00 95.00 179 LEU A O 1
ATOM 1388 N N . MET A 1 180 ? -16.498 -12.645 5.605 1.00 95.81 180 MET A N 1
ATOM 1389 C CA . MET A 1 180 ? -16.342 -11.619 6.623 1.00 95.81 180 MET A CA 1
ATOM 1390 C C . MET A 1 180 ? -15.564 -12.227 7.782 1.00 95.81 180 MET A C 1
ATOM 1392 O O . MET A 1 180 ? -15.985 -13.235 8.352 1.00 95.81 180 MET A O 1
ATOM 1396 N N . TRP A 1 181 ? -14.443 -11.614 8.133 1.00 97.50 181 TRP A N 1
ATOM 1397 C CA . TRP A 1 181 ? -13.629 -12.002 9.274 1.00 97.50 181 TRP A CA 1
ATOM 1398 C C . TRP A 1 181 ? -13.738 -10.947 10.371 1.00 97.50 181 TRP A C 1
ATOM 1400 O O . TRP A 1 181 ? -13.663 -9.755 10.088 1.00 97.50 181 TRP A O 1
ATOM 1410 N N . ARG A 1 182 ? -13.897 -11.383 11.624 1.00 96.62 182 ARG A N 1
ATOM 1411 C CA . ARG A 1 182 ? -13.808 -10.531 12.816 1.00 96.62 182 ARG A CA 1
ATOM 1412 C C . ARG A 1 182 ? -12.839 -11.167 13.800 1.00 96.62 182 ARG A C 1
ATOM 1414 O O . ARG A 1 182 ? -12.975 -12.347 14.115 1.00 96.62 182 ARG A O 1
ATOM 1421 N N . GLY A 1 183 ? -11.944 -10.365 14.355 1.00 95.06 183 GLY A N 1
ATOM 1422 C CA . GLY A 1 183 ? -11.043 -10.790 15.417 1.00 95.06 183 GLY A CA 1
ATOM 1423 C C . GLY A 1 183 ? -10.334 -9.606 16.050 1.00 95.06 183 GLY A C 1
ATOM 1424 O O . GLY A 1 183 ? -10.611 -8.458 15.714 1.00 95.06 183 GLY A O 1
ATOM 1425 N N . ARG A 1 184 ? -9.435 -9.882 16.991 1.00 94.56 184 ARG A N 1
ATOM 1426 C CA . ARG A 1 184 ? -8.607 -8.852 17.621 1.00 94.56 184 ARG A CA 1
ATOM 1427 C C . ARG A 1 184 ? -7.163 -8.975 17.173 1.00 94.56 184 ARG A C 1
ATOM 1429 O O . ARG A 1 184 ? -6.701 -10.072 16.858 1.00 94.56 184 ARG A O 1
ATOM 1436 N N . VAL A 1 185 ? -6.462 -7.848 17.147 1.00 92.75 185 VAL A N 1
ATOM 1437 C CA . VAL A 1 185 ? -5.022 -7.835 16.890 1.00 92.75 185 VAL A CA 1
ATOM 1438 C C . VAL A 1 185 ? -4.298 -8.241 18.175 1.00 92.75 185 VAL A C 1
ATOM 1440 O O . VAL A 1 185 ? -4.223 -7.455 19.118 1.00 92.75 185 VAL A O 1
ATOM 1443 N N . GLY A 1 186 ? -3.798 -9.480 18.209 1.00 86.81 186 GLY A N 1
ATOM 1444 C CA . GLY A 1 186 ? -2.766 -9.910 19.162 1.00 86.81 186 GLY A CA 1
ATOM 1445 C C . GLY A 1 186 ? -1.376 -9.477 18.683 1.00 86.81 186 GLY A C 1
ATOM 1446 O O . GLY A 1 186 ? -1.257 -8.473 17.989 1.00 86.81 186 GLY A O 1
ATOM 1447 N N . ASP A 1 187 ? -0.336 -10.275 18.945 1.00 89.00 187 ASP A N 1
ATOM 1448 C CA . ASP A 1 187 ? 1.048 -9.938 18.555 1.00 89.00 187 ASP A CA 1
ATOM 1449 C C . ASP A 1 187 ? 1.191 -9.583 17.065 1.00 89.00 187 ASP A C 1
ATOM 1451 O O . ASP A 1 187 ? 1.874 -8.623 16.693 1.00 89.00 187 ASP A O 1
ATOM 1455 N N . ARG A 1 188 ? 0.526 -10.360 16.201 1.00 92.88 188 ARG A N 1
ATOM 1456 C CA . ARG A 1 188 ? 0.493 -10.145 14.755 1.00 92.88 188 ARG A CA 1
ATOM 1457 C C . ARG A 1 188 ? -0.823 -10.637 14.164 1.00 92.88 188 ARG A C 1
ATOM 1459 O O . ARG A 1 188 ? -1.272 -11.733 14.484 1.00 92.88 188 ARG A O 1
ATOM 1466 N N . LEU A 1 189 ? -1.378 -9.865 13.237 1.00 95.62 189 LEU A N 1
ATOM 1467 C CA . LEU A 1 189 ? -2.492 -10.258 12.379 1.00 95.62 189 LEU A CA 1
ATOM 1468 C C . LEU A 1 189 ? -2.128 -9.960 10.923 1.00 95.62 189 LEU A C 1
ATOM 1470 O O . LEU A 1 189 ? -1.653 -8.868 10.618 1.00 95.62 189 LEU A O 1
ATOM 1474 N N . SER A 1 190 ? -2.349 -10.924 10.030 1.00 97.12 190 SER A N 1
ATOM 1475 C CA . SER A 1 190 ? -2.141 -10.743 8.593 1.00 97.12 190 SER A CA 1
ATOM 1476 C C . SER A 1 190 ? -3.460 -10.871 7.842 1.00 97.12 190 SER A C 1
ATOM 1478 O O . SER A 1 190 ? -4.159 -11.873 7.981 1.00 97.12 190 SER A O 1
ATOM 1480 N N . LEU A 1 191 ? -3.786 -9.846 7.058 1.00 97.94 191 LEU A N 1
ATOM 1481 C CA . LEU A 1 191 ? -4.999 -9.760 6.251 1.00 97.94 191 LEU A CA 1
ATOM 1482 C C . LEU A 1 191 ? -4.592 -9.625 4.788 1.00 97.94 191 LEU A C 1
ATOM 1484 O O . LEU A 1 191 ? -3.978 -8.623 4.430 1.00 97.94 191 LEU A O 1
ATOM 1488 N N . SER A 1 192 ? -4.902 -10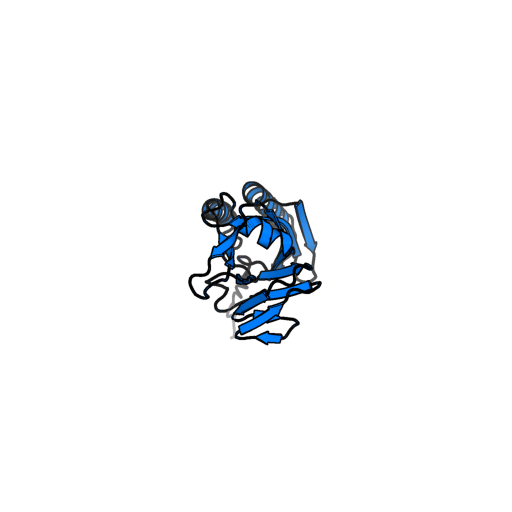.618 3.958 1.00 97.94 192 SER A N 1
ATOM 1489 C CA . SER A 1 192 ? -4.566 -10.589 2.528 1.00 97.94 192 SER A CA 1
ATOM 1490 C C . SER A 1 192 ? -5.816 -10.368 1.679 1.00 97.94 192 SER A C 1
ATOM 1492 O O . SER A 1 192 ? -6.832 -11.038 1.873 1.00 97.94 192 SER A O 1
ATOM 1494 N N . PHE A 1 193 ? -5.720 -9.430 0.741 1.00 96.44 193 PHE A N 1
ATOM 1495 C CA . PHE A 1 193 ? -6.783 -9.003 -0.162 1.00 96.44 193 PHE A CA 1
ATOM 1496 C C . PHE A 1 193 ? -6.254 -9.036 -1.595 1.00 96.44 193 PHE A C 1
ATOM 1498 O O . PHE A 1 193 ? -5.401 -8.229 -1.964 1.00 96.44 193 PHE A O 1
ATOM 1505 N N . SER A 1 194 ? -6.744 -9.959 -2.415 1.00 93.44 194 SER A N 1
ATOM 1506 C CA . SER A 1 194 ? -6.270 -10.111 -3.790 1.00 93.44 194 SER A CA 1
ATOM 1507 C C . SER A 1 194 ? -7.394 -10.511 -4.741 1.00 93.44 194 SER A C 1
ATOM 1509 O O . SER A 1 194 ? -8.352 -11.190 -4.368 1.00 93.44 194 SER A O 1
ATOM 1511 N N . GLY A 1 195 ? -7.265 -10.060 -5.990 1.00 87.94 195 GLY A N 1
ATOM 1512 C CA . GLY A 1 195 ? -8.144 -10.416 -7.095 1.00 87.94 195 GLY A CA 1
ATOM 1513 C C . GLY A 1 195 ? -9.584 -9.899 -6.997 1.00 87.94 195 GLY A C 1
ATOM 1514 O O . GLY A 1 195 ? -10.034 -9.286 -6.024 1.00 87.94 195 GLY A O 1
ATOM 1515 N N . GLY A 1 196 ? -10.346 -10.174 -8.053 1.00 87.69 196 GLY A N 1
ATOM 1516 C CA . GLY A 1 196 ? -11.796 -10.021 -8.077 1.00 87.69 196 GLY A CA 1
ATOM 1517 C C . GLY A 1 196 ? -12.259 -8.581 -7.858 1.00 87.69 196 GLY A C 1
ATOM 1518 O O . GLY A 1 196 ? -12.164 -7.739 -8.749 1.00 87.69 196 GLY A O 1
ATOM 1519 N N . VAL A 1 197 ? -12.870 -8.313 -6.701 1.00 88.44 197 VAL A N 1
ATOM 1520 C CA . VAL A 1 197 ? -13.400 -6.979 -6.377 1.00 88.44 197 VAL A CA 1
ATOM 1521 C C . VAL A 1 197 ? -12.297 -6.003 -5.962 1.00 88.44 197 VAL A C 1
ATOM 1523 O O . VAL A 1 197 ? -12.396 -4.820 -6.287 1.00 88.44 197 VAL A O 1
ATOM 1526 N N . TYR A 1 198 ? -11.216 -6.495 -5.347 1.00 90.94 198 TYR A N 1
ATOM 1527 C CA . TYR A 1 198 ? -10.116 -5.657 -4.859 1.00 90.94 198 TYR A CA 1
ATOM 1528 C C . TYR A 1 198 ? -9.333 -4.993 -5.982 1.00 90.94 198 TYR A C 1
ATOM 1530 O O . TYR A 1 198 ? -8.837 -3.886 -5.804 1.00 90.94 198 TYR A O 1
ATOM 1538 N N . ASP A 1 199 ? -9.357 -5.590 -7.171 1.00 86.00 199 ASP A N 1
ATOM 1539 C CA . ASP A 1 199 ? -8.810 -5.011 -8.397 1.00 86.00 199 ASP A CA 1
ATOM 1540 C C . ASP A 1 199 ? -9.518 -3.719 -8.840 1.00 86.00 199 ASP A C 1
ATOM 1542 O O . ASP A 1 199 ? -9.036 -3.043 -9.743 1.00 86.00 199 ASP A O 1
ATOM 1546 N N . ARG A 1 200 ? -10.677 -3.393 -8.250 1.00 86.31 200 ARG A N 1
ATOM 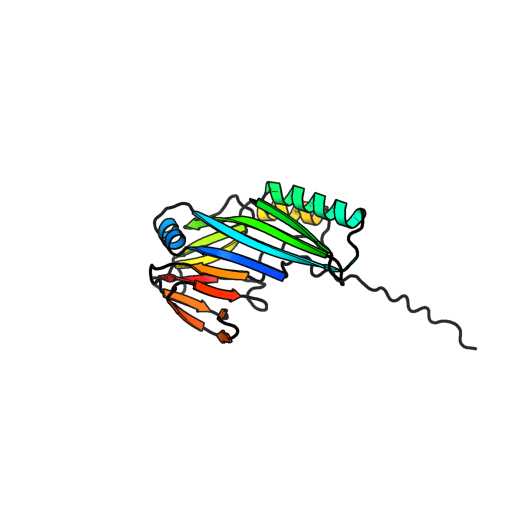1547 C CA . ARG A 1 200 ? -11.494 -2.214 -8.587 1.00 86.31 200 ARG A CA 1
ATOM 1548 C C . ARG A 1 200 ? -11.806 -1.311 -7.400 1.00 86.31 200 ARG A C 1
ATOM 1550 O O . ARG A 1 200 ? -12.212 -0.173 -7.612 1.00 86.31 200 ARG A O 1
ATOM 1557 N N . THR A 1 201 ? -11.706 -1.825 -6.179 1.00 88.19 201 THR A N 1
ATOM 1558 C CA . THR A 1 201 ? -12.042 -1.072 -4.963 1.00 88.19 201 THR A CA 1
ATOM 1559 C C . THR A 1 201 ? -10.831 -0.773 -4.094 1.00 88.19 201 THR A C 1
ATOM 1561 O O . THR A 1 201 ? -10.930 0.087 -3.227 1.00 88.19 201 THR A O 1
ATOM 1564 N N . GLY A 1 202 ? -9.722 -1.496 -4.273 1.00 88.00 202 GLY A N 1
ATOM 1565 C CA . GLY A 1 202 ? -8.597 -1.489 -3.344 1.00 88.00 202 GLY A CA 1
ATOM 1566 C C . GLY A 1 202 ? -8.868 -2.309 -2.084 1.00 88.00 202 GLY A C 1
ATOM 1567 O O . GLY A 1 202 ? -10.018 -2.576 -1.718 1.00 88.00 202 GLY A O 1
ATOM 1568 N N . ALA A 1 203 ? -7.787 -2.726 -1.432 1.00 92.81 203 ALA A N 1
ATOM 1569 C CA . ALA A 1 203 ? -7.818 -3.481 -0.189 1.00 92.81 203 ALA A CA 1
ATOM 1570 C C . ALA A 1 203 ? -8.159 -2.591 1.011 1.00 92.81 203 ALA A C 1
ATOM 1572 O O . ALA A 1 203 ? -7.683 -1.456 1.110 1.00 92.81 203 ALA A O 1
ATOM 1573 N N . GLY A 1 204 ? -8.942 -3.124 1.950 1.00 95.12 204 GLY A N 1
ATOM 1574 C CA . GLY A 1 204 ? -9.296 -2.396 3.160 1.00 95.12 204 GLY A CA 1
ATOM 1575 C C . GLY A 1 204 ? -10.010 -3.232 4.215 1.00 95.12 204 GLY A C 1
ATOM 1576 O O . GLY A 1 204 ? -10.588 -4.283 3.934 1.00 95.12 204 GLY A O 1
ATOM 1577 N N . PHE A 1 205 ? -9.963 -2.737 5.445 1.00 97.38 205 PHE A N 1
ATOM 1578 C CA . PHE A 1 205 ? -10.587 -3.334 6.624 1.00 97.38 205 PHE A CA 1
ATOM 1579 C C . PHE A 1 205 ? -11.148 -2.239 7.534 1.00 97.38 205 PHE A C 1
ATOM 1581 O O . PHE A 1 205 ? -10.922 -1.053 7.317 1.00 97.38 205 PHE A O 1
ATOM 1588 N N . PHE A 1 206 ? -11.879 -2.632 8.569 1.00 97.62 206 PHE A N 1
ATOM 1589 C CA . PHE A 1 206 ? -12.420 -1.738 9.585 1.00 97.62 206 PHE A CA 1
ATOM 1590 C C . PHE A 1 206 ? -11.805 -2.061 10.942 1.00 97.62 206 PHE A C 1
ATOM 1592 O O . PHE A 1 206 ? -11.575 -3.234 11.243 1.00 97.62 206 PHE A O 1
ATOM 1599 N N . PHE A 1 207 ? -11.592 -1.053 11.784 1.00 96.69 207 PHE A N 1
ATOM 1600 C CA . PHE A 1 207 ? -11.203 -1.256 13.179 1.00 96.69 207 PHE A CA 1
ATOM 1601 C C . PHE A 1 207 ? -11.988 -0.371 14.146 1.00 96.69 207 PHE A C 1
ATOM 1603 O O . PHE A 1 207 ? -12.540 0.661 13.756 1.00 96.69 207 PHE A O 1
ATOM 1610 N N . ARG A 1 208 ? -12.027 -0.772 15.419 1.00 92.88 208 ARG A N 1
ATOM 1611 C CA . 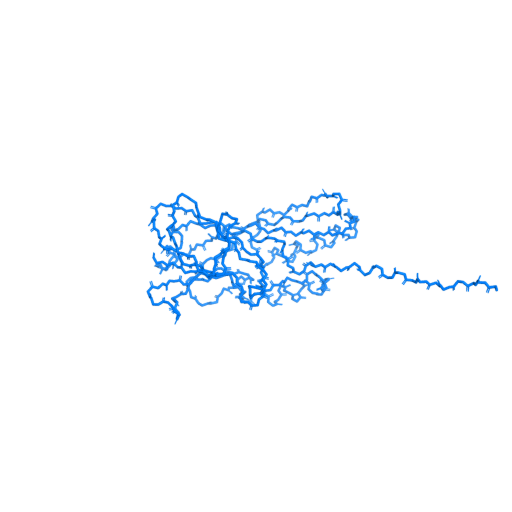ARG A 1 208 ? -12.555 0.035 16.526 1.00 92.88 208 ARG A CA 1
ATOM 1612 C C . ARG A 1 208 ? -11.686 -0.075 17.769 1.00 92.88 208 ARG A C 1
ATOM 1614 O O . ARG A 1 208 ? -11.266 -1.209 18.093 1.00 92.88 208 ARG A O 1
#

Secondary structure (DSSP, 8-state):
---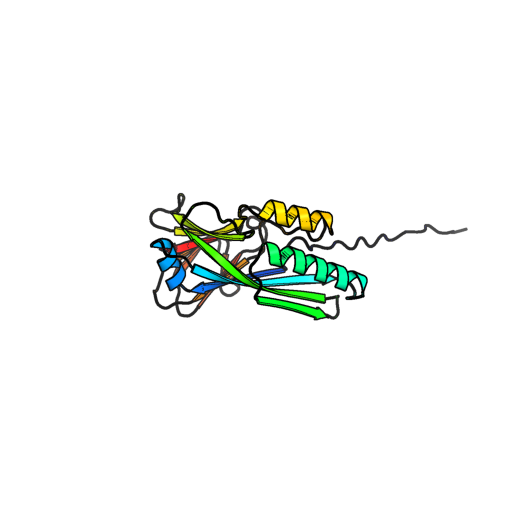-------------TTS-SEEEEEEEHHHHHHHHTT--EEEEEEEEEEEES---HHHHHHHHHHHHHHTTTSEEEEEEEEEETTEEEEEEEEEEEEEESS--SSSEEEEEEE-SSSTT-EEEEEEE-TTHHHHHHHHHHH-GGGPPPS---EEEEEE-SS--EEEEEEEEETTEEEEEEEEE--SEEEEEE-STTHHHH--EEEE-

Foldseek 3Di:
DDDDPDPPPPPPQLQLQQAFPEKEWEDEPVVLVQQVVPHKDKIKIKTKGDDFDECDPVVVVLLVQLVVLCVVAFAWPDWDWAADPGYIMIMTIGIAIEHEDDFDPHQKHWYWYQDPVDPPKTKTFIFGGDCVVVSLVSSVVSPVSNRHARAYFYKYKYAYDPFKKKKAAQWDWPNDTDNIDIGTHDGITITTDDDDCCSPVYGMIIID

pLDDT: mean 88.41, std 14.47, range [35.16, 98.5]

Radius of gyration: 19.7 Å; chains: 1; bounding box: 42×46×75 Å